Protein AF-A0A7C3ACW0-F1 (afdb_monomer_lite)

Structure (mmCIF, N/CA/C/O backbone):
data_AF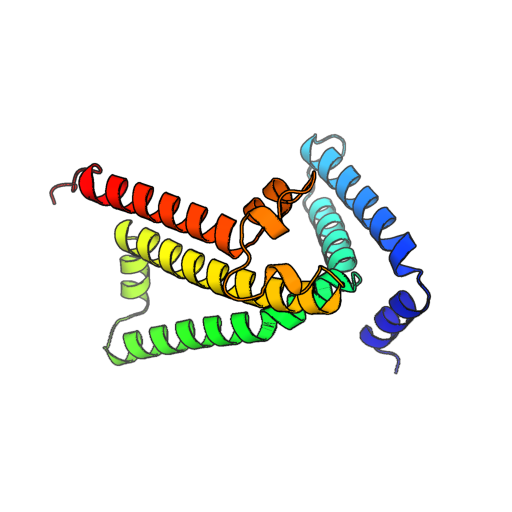-A0A7C3ACW0-F1
#
_entry.id   AF-A0A7C3ACW0-F1
#
loop_
_atom_site.group_PDB
_atom_site.id
_atom_site.type_symbol
_atom_site.label_atom_id
_atom_site.label_alt_id
_atom_site.label_comp_id
_atom_site.label_asym_id
_atom_site.label_entity_id
_atom_site.label_seq_id
_atom_site.pdbx_PDB_ins_code
_atom_site.Cartn_x
_atom_site.Cartn_y
_atom_site.Cartn_z
_atom_site.occupancy
_atom_site.B_iso_or_equiv
_atom_site.auth_seq_id
_atom_site.auth_comp_id
_atom_site.auth_asym_id
_atom_site.auth_atom_id
_atom_site.pdbx_PDB_model_num
ATOM 1 N N . MET A 1 1 ? -9.120 -11.662 -31.387 1.00 69.06 1 MET A N 1
ATOM 2 C CA . MET A 1 1 ? -9.492 -10.247 -31.165 1.00 69.06 1 MET A CA 1
ATOM 3 C C . MET A 1 1 ? -8.385 -9.638 -30.329 1.00 69.06 1 MET A C 1
ATOM 5 O O . MET A 1 1 ? -8.013 -10.276 -29.355 1.00 69.06 1 MET A O 1
ATOM 9 N N . ALA A 1 2 ? -7.812 -8.502 -30.729 1.00 72.75 2 ALA A N 1
ATOM 10 C CA . ALA A 1 2 ? -6.776 -7.852 -29.927 1.00 72.75 2 ALA A CA 1
ATOM 11 C C . ALA A 1 2 ? -7.391 -7.349 -28.614 1.00 72.75 2 ALA A C 1
ATOM 13 O O . ALA A 1 2 ? -8.439 -6.699 -28.631 1.00 72.75 2 ALA A O 1
ATOM 14 N N . THR A 1 3 ? -6.771 -7.692 -27.490 1.00 88.81 3 THR A N 1
ATOM 15 C CA . THR A 1 3 ? -7.209 -7.259 -26.162 1.00 88.81 3 THR A CA 1
ATOM 16 C C . THR A 1 3 ? -6.517 -5.957 -25.764 1.00 88.81 3 THR A C 1
ATOM 18 O O . THR A 1 3 ? 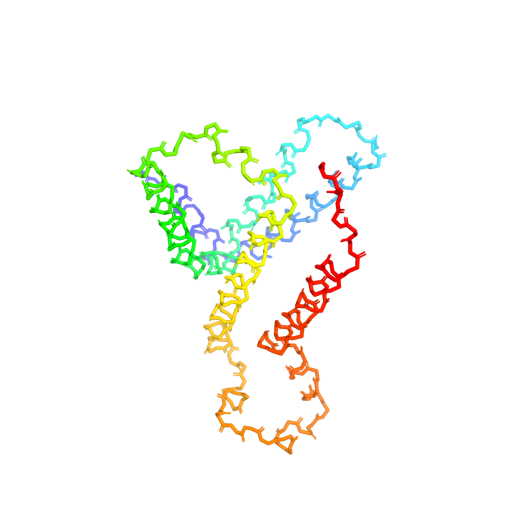-5.480 -5.582 -26.314 1.00 88.81 3 THR A O 1
ATOM 21 N N . PHE A 1 4 ? -7.062 -5.262 -24.763 1.00 73.06 4 PHE A N 1
ATOM 22 C CA . PHE A 1 4 ? -6.402 -4.091 -24.174 1.00 73.06 4 PHE A CA 1
ATOM 23 C C . PHE A 1 4 ? -4.992 -4.429 -23.657 1.00 73.06 4 PHE A C 1
ATOM 25 O O . PHE A 1 4 ? -4.077 -3.618 -23.780 1.00 73.06 4 PHE A O 1
ATOM 32 N N . ALA A 1 5 ? -4.789 -5.651 -23.154 1.00 74.94 5 ALA A N 1
ATOM 33 C CA . ALA A 1 5 ? -3.482 -6.130 -22.718 1.00 74.94 5 ALA A CA 1
ATOM 34 C C . ALA A 1 5 ? -2.475 -6.232 -23.878 1.00 74.94 5 ALA A C 1
ATOM 36 O O . ALA A 1 5 ? -1.315 -5.862 -23.698 1.00 74.94 5 ALA A O 1
ATOM 37 N N . ASP A 1 6 ? -2.917 -6.645 -25.071 1.00 82.00 6 ASP A N 1
ATOM 38 C CA . ASP A 1 6 ? -2.061 -6.725 -26.265 1.00 82.00 6 ASP A CA 1
ATOM 39 C C . ASP A 1 6 ? -1.636 -5.330 -26.745 1.00 82.00 6 ASP A C 1
ATOM 41 O O . ASP A 1 6 ? -0.479 -5.111 -27.108 1.00 82.00 6 ASP A O 1
ATOM 45 N N . ALA A 1 7 ? -2.549 -4.356 -26.681 1.00 75.81 7 ALA A N 1
ATOM 46 C CA . ALA A 1 7 ? -2.252 -2.962 -27.009 1.00 75.81 7 ALA A CA 1
ATOM 47 C C . ALA A 1 7 ? -1.250 -2.335 -26.020 1.00 75.81 7 ALA A C 1
ATOM 49 O O . ALA A 1 7 ? -0.304 -1.664 -26.435 1.00 75.81 7 ALA A O 1
ATOM 50 N N . VAL A 1 8 ? -1.407 -2.596 -24.716 1.00 71.88 8 VAL A N 1
ATOM 51 C CA . VAL A 1 8 ? -0.438 -2.166 -23.690 1.00 71.88 8 VAL A CA 1
ATOM 52 C C . VAL A 1 8 ? 0.913 -2.857 -23.896 1.00 71.88 8 VAL A C 1
ATOM 54 O O . VAL A 1 8 ? 1.954 -2.206 -23.810 1.00 71.88 8 VAL A O 1
ATOM 57 N N . GLY A 1 9 ? 0.913 -4.151 -24.230 1.00 76.94 9 GLY A N 1
ATOM 58 C CA . GLY A 1 9 ? 2.126 -4.906 -24.552 1.00 76.94 9 GLY A CA 1
ATOM 59 C C . GLY A 1 9 ? 2.901 -4.300 -25.724 1.00 76.94 9 GLY A C 1
ATOM 60 O O . GLY A 1 9 ? 4.112 -4.101 -25.623 1.00 76.94 9 GLY A O 1
ATOM 61 N N . PHE A 1 10 ? 2.202 -3.914 -26.793 1.00 79.38 10 PHE A N 1
ATOM 62 C CA . PHE A 1 10 ? 2.794 -3.225 -27.941 1.00 79.38 10 PHE A CA 1
ATOM 63 C C . PHE A 1 10 ? 3.406 -1.861 -27.571 1.00 79.38 10 PHE A C 1
ATOM 65 O O . PHE A 1 10 ? 4.514 -1.536 -28.005 1.00 79.38 10 PHE A O 1
ATOM 72 N N . LEU A 1 11 ? 2.725 -1.063 -26.743 1.00 72.31 11 LEU A N 1
ATOM 73 C CA . LEU A 1 11 ? 3.214 0.256 -26.308 1.00 72.31 11 LEU A CA 1
ATOM 74 C C . LEU A 1 11 ? 4.481 0.175 -25.447 1.00 72.31 11 LEU A C 1
ATOM 76 O O . LEU A 1 11 ? 5.354 1.040 -25.546 1.00 72.31 11 LEU A O 1
ATOM 80 N N . VAL A 1 12 ? 4.595 -0.870 -24.626 1.00 70.25 12 VAL A N 1
ATOM 81 C CA . VAL A 1 12 ? 5.799 -1.127 -23.827 1.00 70.25 12 VAL A CA 1
ATOM 82 C C . VAL A 1 12 ? 6.937 -1.638 -24.717 1.00 70.25 12 VAL A C 1
ATOM 84 O O . VAL A 1 12 ? 8.056 -1.141 -24.617 1.00 70.25 12 VAL A O 1
ATOM 87 N N . ALA A 1 13 ? 6.660 -2.568 -25.637 1.00 77.00 13 ALA A N 1
ATOM 88 C CA . ALA A 1 13 ? 7.671 -3.131 -26.539 1.00 77.00 13 ALA A CA 1
ATOM 89 C C . ALA A 1 13 ? 8.254 -2.100 -27.525 1.00 77.00 13 ALA A C 1
ATOM 91 O O . ALA A 1 13 ? 9.431 -2.162 -27.872 1.00 77.00 13 ALA A O 1
ATOM 92 N N . SER A 1 14 ? 7.444 -1.132 -27.958 1.00 80.69 14 SER A N 1
ATOM 93 C CA . SER A 1 14 ? 7.842 -0.086 -28.912 1.00 80.69 14 SER A CA 1
ATOM 94 C C . SER A 1 14 ? 8.612 1.084 -28.287 1.00 80.69 14 SER A C 1
ATOM 96 O O . SER A 1 14 ? 8.959 2.023 -29.001 1.00 80.69 14 SER A O 1
ATOM 98 N N . LYS A 1 15 ? 8.859 1.068 -26.966 1.00 77.50 15 LYS A N 1
ATOM 99 C CA . LYS A 1 15 ? 9.412 2.190 -26.177 1.00 77.50 15 LYS A CA 1
ATOM 100 C C . LYS A 1 15 ? 8.616 3.497 -26.243 1.00 77.50 15 LYS A C 1
ATOM 102 O O . LYS A 1 15 ? 8.998 4.476 -25.607 1.00 77.50 15 LYS A O 1
ATOM 107 N N . LEU A 1 16 ? 7.468 3.522 -26.924 1.00 76.00 16 LEU A N 1
ATOM 108 C CA . LEU A 1 16 ? 6.565 4.673 -26.923 1.00 76.00 16 LEU A CA 1
ATOM 109 C C . LEU A 1 16 ? 6.127 5.019 -25.496 1.00 76.00 16 LEU A C 1
ATOM 111 O O . LEU A 1 16 ? 6.000 6.196 -25.173 1.00 76.00 16 LEU A O 1
ATOM 115 N N . ALA A 1 17 ? 5.966 4.021 -24.622 1.00 70.50 17 ALA A N 1
ATOM 116 C CA . ALA A 1 17 ? 5.683 4.238 -23.206 1.00 70.50 17 ALA A CA 1
ATOM 117 C C . ALA A 1 17 ? 6.665 5.224 -22.535 1.00 70.50 17 ALA A C 1
ATOM 119 O O . ALA A 1 17 ? 6.224 6.097 -21.795 1.00 70.50 17 ALA A O 1
ATOM 120 N N . GLU A 1 18 ? 7.966 5.161 -22.840 1.00 76.50 18 GLU A N 1
ATOM 121 C CA . GLU A 1 18 ? 8.982 6.056 -22.254 1.00 76.50 18 GLU A CA 1
ATOM 122 C C . GLU A 1 18 ? 8.780 7.528 -22.665 1.00 76.50 18 GLU A C 1
ATOM 124 O O . GLU A 1 18 ? 9.144 8.434 -21.920 1.00 76.50 18 GLU A O 1
ATOM 129 N N . ILE A 1 19 ? 8.146 7.774 -23.818 1.00 79.50 19 ILE A N 1
ATOM 130 C CA . ILE A 1 19 ? 7.848 9.114 -24.348 1.00 79.50 19 ILE A CA 1
ATOM 131 C C . ILE A 1 19 ? 6.468 9.598 -23.878 1.00 79.50 19 ILE A C 1
ATOM 133 O O . ILE A 1 19 ? 6.305 10.749 -23.470 1.00 79.50 19 ILE A O 1
ATOM 137 N N . PHE A 1 20 ? 5.460 8.724 -23.909 1.00 79.12 20 PHE A N 1
ATOM 138 C CA . PHE A 1 20 ? 4.084 9.080 -23.562 1.00 79.12 20 PHE A CA 1
ATOM 139 C C . PHE A 1 20 ? 3.863 9.219 -22.051 1.00 79.12 20 PHE A C 1
ATOM 141 O O . PHE A 1 20 ? 3.085 10.079 -21.645 1.00 79.12 20 PHE A O 1
ATOM 148 N N . ILE A 1 21 ? 4.552 8.439 -21.208 1.00 76.88 21 ILE A N 1
ATOM 149 C CA . ILE A 1 21 ? 4.432 8.538 -19.742 1.00 76.88 21 ILE A CA 1
ATOM 150 C C . ILE A 1 21 ? 4.745 9.955 -19.222 1.00 76.88 21 ILE A C 1
ATOM 152 O O . ILE A 1 21 ? 3.882 10.522 -18.546 1.00 76.88 21 ILE A O 1
ATOM 156 N N . PRO A 1 22 ? 5.910 10.574 -19.513 1.00 78.31 22 PRO A N 1
ATOM 157 C CA . PRO A 1 22 ? 6.198 11.923 -19.029 1.00 78.31 22 PRO A CA 1
ATOM 158 C C . PRO A 1 22 ? 5.239 12.962 -19.619 1.00 78.31 22 PRO A C 1
ATOM 160 O O . PRO A 1 22 ? 4.838 13.876 -18.906 1.00 78.31 22 PRO A O 1
ATOM 163 N N . PHE A 1 23 ? 4.802 12.802 -20.872 1.00 83.44 23 PHE A N 1
ATOM 164 C CA . PHE A 1 23 ? 3.802 13.686 -21.477 1.00 83.44 23 PHE A CA 1
ATOM 165 C C . PHE A 1 23 ? 2.457 13.636 -20.734 1.00 83.44 23 PHE A C 1
ATOM 167 O O . PHE A 1 23 ? 1.916 14.680 -20.368 1.00 83.44 23 PHE A O 1
ATOM 174 N N . ILE A 1 24 ? 1.946 12.433 -20.451 1.00 82.56 24 ILE A N 1
ATOM 175 C CA . ILE A 1 24 ? 0.695 12.225 -19.706 1.00 82.56 24 ILE A CA 1
ATOM 176 C C . ILE A 1 24 ? 0.823 12.753 -18.271 1.00 82.56 24 ILE A C 1
ATOM 178 O O . ILE A 1 24 ? -0.108 13.380 -17.769 1.00 82.56 24 ILE A O 1
ATOM 182 N N . LEU A 1 25 ? 1.972 12.555 -17.618 1.00 80.50 25 LEU A N 1
ATOM 183 C CA . LEU A 1 25 ? 2.221 13.070 -16.268 1.00 80.50 25 LEU A CA 1
ATOM 184 C C . LEU A 1 25 ? 2.301 14.596 -16.226 1.00 80.50 25 LEU A C 1
ATOM 186 O O . LEU A 1 25 ? 1.720 15.201 -15.329 1.00 80.50 25 LEU A O 1
ATOM 190 N N . ILE A 1 26 ? 2.975 15.228 -17.189 1.00 80.56 26 ILE A N 1
ATOM 191 C CA . ILE A 1 26 ? 3.025 16.692 -17.294 1.00 80.56 26 ILE A CA 1
ATOM 192 C C . ILE A 1 26 ? 1.622 17.240 -17.564 1.00 80.56 26 ILE A C 1
ATOM 194 O O . ILE A 1 26 ? 1.205 18.188 -16.902 1.00 80.56 26 ILE A O 1
ATOM 198 N N . PHE A 1 27 ? 0.865 16.621 -18.475 1.00 85.06 27 PHE A N 1
ATOM 199 C CA . PHE A 1 27 ? -0.530 16.976 -18.732 1.00 85.06 27 PHE A CA 1
ATOM 200 C C . PHE A 1 27 ? -1.376 16.887 -17.454 1.00 85.06 27 PHE A C 1
ATOM 202 O O . PHE A 1 27 ? -2.013 17.868 -17.069 1.00 85.06 27 PHE A O 1
ATOM 209 N N . ALA A 1 28 ? -1.331 15.749 -16.754 1.00 83.75 28 ALA A N 1
ATOM 210 C CA . ALA A 1 28 ? -2.073 15.541 -15.515 1.00 83.75 28 ALA A CA 1
ATOM 211 C C . ALA A 1 28 ? -1.671 16.551 -14.431 1.00 83.75 28 ALA A C 1
ATOM 213 O O . ALA A 1 28 ? -2.539 17.111 -13.766 1.00 83.75 28 ALA A O 1
ATOM 214 N N . LEU A 1 29 ? -0.373 16.833 -14.285 1.00 81.44 29 LEU A N 1
ATOM 215 C CA . LEU A 1 29 ? 0.148 17.789 -13.310 1.00 81.44 29 LEU A CA 1
ATOM 216 C C . LEU A 1 29 ? -0.326 19.216 -13.606 1.00 81.44 29 LEU A C 1
ATOM 218 O O . LEU A 1 29 ? -0.815 19.898 -12.707 1.00 81.44 29 LEU A O 1
ATOM 222 N N . VAL A 1 30 ? -0.209 19.668 -14.856 1.00 82.12 30 VAL A N 1
ATOM 223 C CA . VAL A 1 30 ? -0.632 21.015 -15.265 1.00 82.12 30 VAL A CA 1
ATOM 224 C C . VAL A 1 30 ? -2.133 21.189 -15.048 1.00 82.12 30 VAL A C 1
ATOM 226 O O . VAL A 1 30 ? -2.544 22.169 -14.427 1.00 82.12 30 VAL A O 1
ATOM 229 N N . TYR A 1 31 ? -2.953 20.228 -15.480 1.00 80.19 31 TYR A N 1
ATOM 230 C CA . TYR A 1 31 ? -4.404 20.299 -15.290 1.00 80.19 31 TYR A CA 1
ATOM 231 C C . TYR A 1 31 ? -4.807 20.211 -13.817 1.00 80.19 31 TYR A C 1
ATOM 233 O O . TYR A 1 31 ? -5.652 20.991 -13.381 1.00 80.19 31 TYR A O 1
ATOM 241 N N . ALA A 1 32 ? -4.154 19.360 -13.020 1.00 79.69 32 ALA A N 1
ATOM 242 C CA . ALA A 1 32 ? -4.378 19.303 -11.576 1.00 79.69 32 ALA A CA 1
ATOM 243 C C . ALA A 1 32 ? -4.055 20.643 -10.890 1.00 79.69 32 ALA A C 1
ATOM 245 O O . ALA A 1 32 ? -4.811 21.105 -10.032 1.00 79.69 32 ALA A O 1
ATOM 246 N N . ILE A 1 33 ? -2.956 21.302 -11.281 1.00 81.25 33 ILE A N 1
ATOM 247 C CA . ILE A 1 33 ? -2.582 22.622 -10.754 1.00 81.25 33 ILE A CA 1
ATOM 248 C C . ILE A 1 33 ? -3.622 23.667 -11.155 1.00 81.25 33 ILE A C 1
ATOM 250 O O . ILE A 1 33 ? -4.107 24.394 -10.291 1.00 81.25 33 ILE A O 1
ATOM 254 N N . LEU A 1 34 ? -3.996 23.727 -12.433 1.00 81.94 34 LEU A N 1
ATOM 255 C CA . LEU A 1 34 ? -4.983 24.682 -12.940 1.00 81.94 34 LEU A CA 1
ATOM 256 C C . LEU A 1 34 ? -6.378 24.489 -12.317 1.00 81.94 34 LEU A C 1
ATOM 258 O O . LEU A 1 34 ? -7.114 25.457 -12.108 1.00 81.94 34 LEU A O 1
ATOM 262 N N . GLN A 1 35 ? -6.736 23.251 -11.979 1.00 77.88 35 GLN A N 1
ATOM 263 C CA . GLN A 1 35 ? -7.963 22.922 -11.262 1.00 77.88 35 GLN A CA 1
ATOM 264 C C . GLN A 1 35 ? -7.901 23.372 -9.801 1.00 77.88 35 GLN A C 1
ATOM 266 O O . GLN A 1 35 ? -8.836 24.004 -9.303 1.00 77.88 35 GLN A O 1
ATOM 271 N N . LYS A 1 36 ? -6.764 23.149 -9.132 1.00 79.19 36 LYS A N 1
ATOM 272 C CA . LYS A 1 36 ? -6.536 23.602 -7.755 1.00 79.19 36 LYS A CA 1
ATOM 273 C C . LYS A 1 36 ? -6.508 25.129 -7.636 1.00 79.19 36 LYS A C 1
ATOM 275 O O . LYS A 1 36 ? -7.014 25.672 -6.656 1.00 79.19 36 LYS A O 1
ATOM 280 N N . THR A 1 37 ? -5.964 25.828 -8.633 1.00 85.62 37 THR A N 1
ATOM 281 C CA . THR A 1 37 ? -5.968 27.301 -8.700 1.00 85.62 37 THR A CA 1
ATOM 282 C C . THR A 1 37 ? -7.288 27.874 -9.221 1.00 85.62 37 THR A C 1
ATOM 284 O O . THR A 1 37 ? -7.441 29.092 -9.276 1.00 85.62 37 THR A O 1
ATOM 287 N N . LYS A 1 38 ? -8.260 27.015 -9.569 1.00 78.25 38 LYS A N 1
ATOM 288 C CA . LYS A 1 38 ? -9.573 27.363 -10.138 1.00 78.25 38 LYS A CA 1
ATOM 289 C C . LYS A 1 38 ? -9.506 28.179 -11.436 1.00 78.25 38 LYS A C 1
ATOM 291 O O . LYS A 1 38 ? -10.518 28.752 -11.832 1.00 78.25 38 LYS A O 1
ATOM 296 N N . ALA A 1 39 ? -8.369 28.185 -12.133 1.00 78.62 39 ALA A N 1
ATOM 297 C CA . ALA A 1 39 ? -8.171 28.949 -13.365 1.00 78.62 39 ALA A CA 1
ATOM 298 C C . ALA A 1 39 ? -9.117 28.513 -14.501 1.00 78.62 39 ALA A C 1
ATOM 300 O O . ALA A 1 39 ? -9.497 29.331 -15.332 1.00 78.62 39 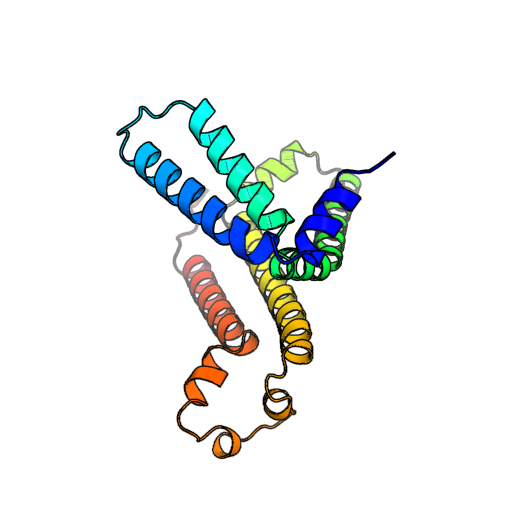ALA A O 1
ATOM 301 N N . ILE A 1 40 ? -9.532 27.242 -14.512 1.00 71.12 40 ILE A N 1
ATOM 302 C CA . ILE A 1 40 ? -10.437 26.656 -15.522 1.00 71.12 40 ILE A CA 1
ATOM 303 C C . ILE A 1 40 ? -11.816 26.265 -14.960 1.00 71.12 40 ILE A C 1
ATOM 305 O O . ILE A 1 40 ? -12.637 25.675 -15.661 1.00 71.12 40 ILE A O 1
ATOM 309 N N . GLY A 1 41 ? -12.097 26.631 -13.703 1.00 65.44 41 GLY A N 1
ATOM 310 C CA . GLY A 1 41 ? -13.296 26.215 -12.973 1.00 65.44 41 GLY A CA 1
ATOM 311 C C . GLY A 1 41 ? -13.193 24.771 -12.463 1.00 65.44 41 GLY A C 1
ATOM 312 O O . GLY A 1 41 ? -12.898 23.848 -13.215 1.00 65.44 41 GLY A O 1
ATOM 313 N N . GLY A 1 42 ? -13.428 24.567 -11.164 1.00 68.81 42 GLY A N 1
ATOM 314 C CA . GLY A 1 42 ? -13.341 23.255 -10.505 1.00 68.81 42 GLY A CA 1
ATOM 315 C C . GLY A 1 42 ? -14.531 22.353 -10.826 1.00 68.81 42 GLY A C 1
ATOM 316 O O . GLY A 1 42 ? -15.343 22.075 -9.947 1.00 68.81 42 GLY A O 1
ATOM 317 N N . LYS A 1 43 ? -14.678 21.961 -12.095 1.00 76.25 43 LYS A N 1
ATOM 318 C CA . LYS A 1 43 ? -15.716 21.024 -12.532 1.00 76.25 43 LYS A CA 1
ATOM 319 C C . LYS A 1 43 ? -15.256 19.579 -12.283 1.00 76.25 43 LYS A C 1
ATOM 321 O O . LYS A 1 43 ? -14.142 19.240 -12.684 1.00 76.25 43 LYS A O 1
ATOM 326 N N . PRO A 1 44 ? -16.115 18.716 -11.711 1.00 74.88 44 PRO A N 1
ATOM 327 C CA . PRO A 1 44 ? -15.764 17.324 -11.398 1.00 74.88 44 PRO A CA 1
ATOM 328 C C . PRO A 1 44 ? -15.384 16.494 -12.639 1.00 74.88 44 PRO A C 1
ATOM 330 O O . PRO A 1 44 ? -14.625 15.528 -12.544 1.00 74.88 44 PRO A O 1
ATOM 333 N N . ASP A 1 45 ? -15.842 16.901 -13.825 1.00 78.81 45 ASP A N 1
ATOM 334 C CA . ASP A 1 45 ? -15.489 16.261 -15.098 1.00 78.81 45 ASP A CA 1
ATOM 335 C C . ASP A 1 45 ? -13.978 16.331 -15.377 1.00 78.81 45 ASP A C 1
ATOM 337 O O . ASP A 1 45 ? -13.381 15.380 -15.880 1.00 78.81 45 ASP A O 1
ATOM 341 N N . MET A 1 46 ? -13.335 17.442 -15.003 1.00 74.94 46 MET A N 1
ATOM 342 C CA . MET A 1 46 ? -11.903 17.650 -15.224 1.00 74.94 46 MET A CA 1
ATOM 343 C C . MET A 1 46 ? -11.061 16.788 -14.273 1.00 74.94 46 MET A C 1
ATOM 345 O O . MET A 1 46 ? -10.066 16.204 -14.702 1.00 74.94 46 MET A O 1
ATOM 349 N N . ASP A 1 47 ? -11.517 16.616 -13.022 1.00 77.81 47 ASP A N 1
ATOM 350 C CA . ASP A 1 47 ? -10.868 15.717 -12.052 1.00 77.81 47 ASP A CA 1
ATOM 351 C C . ASP A 1 47 ? -10.891 14.270 -12.566 1.00 77.81 47 ASP A C 1
ATOM 353 O O . ASP A 1 47 ? -9.918 13.526 -12.429 1.00 77.81 47 ASP A O 1
ATOM 357 N N . SER A 1 48 ? -11.984 13.884 -13.232 1.00 79.88 48 SER A N 1
ATOM 358 C CA . SER A 1 48 ? -12.146 12.549 -13.813 1.00 79.88 48 SER A CA 1
ATOM 359 C C . SER A 1 48 ? -11.137 12.295 -14.938 1.00 79.88 48 SER A C 1
ATOM 361 O O . SER A 1 48 ? -10.479 11.254 -14.946 1.00 79.88 48 SER A O 1
ATOM 363 N N . ILE A 1 49 ? -10.937 13.262 -15.842 1.00 81.12 49 ILE A N 1
ATOM 364 C CA . ILE A 1 49 ? -9.956 13.157 -16.938 1.00 81.12 49 ILE A CA 1
ATOM 365 C C . ILE A 1 49 ? -8.524 13.079 -16.393 1.00 81.12 49 ILE A C 1
ATOM 367 O O . ILE A 1 49 ? -7.736 12.247 -16.846 1.00 81.12 49 ILE A O 1
ATOM 371 N N . VAL A 1 50 ? -8.190 13.904 -15.397 1.00 80.69 50 VAL A N 1
ATOM 372 C CA . VAL A 1 50 ? -6.871 13.879 -14.748 1.00 80.69 50 VAL A CA 1
ATOM 373 C C . VAL A 1 50 ? -6.643 12.543 -14.036 1.00 80.69 50 VAL A C 1
ATOM 375 O O . VAL A 1 50 ? -5.580 11.943 -14.188 1.00 80.69 50 VAL A O 1
ATOM 378 N N . SER A 1 51 ? -7.645 12.025 -13.319 1.00 77.50 51 SER A N 1
ATOM 379 C CA . SER A 1 51 ? -7.545 10.728 -12.635 1.00 77.50 51 SER A CA 1
ATOM 380 C C . SER A 1 51 ? -7.351 9.562 -13.612 1.00 77.50 51 SER A C 1
ATOM 382 O O . SER A 1 51 ? -6.523 8.685 -13.363 1.00 77.50 51 SER A O 1
ATOM 384 N N . LEU A 1 52 ? -8.031 9.593 -14.766 1.00 80.19 52 LEU A N 1
ATOM 385 C CA . LEU A 1 52 ? -7.871 8.606 -15.833 1.00 80.19 52 LEU A CA 1
ATOM 386 C C . LEU A 1 52 ? -6.470 8.670 -16.453 1.00 80.19 52 LEU A C 1
ATOM 388 O O . LEU A 1 52 ? -5.846 7.632 -16.665 1.00 80.19 52 LEU A O 1
ATOM 392 N N . ALA A 1 53 ? -5.959 9.876 -16.713 1.00 76.88 53 ALA A N 1
ATOM 393 C CA . ALA A 1 53 ? -4.611 10.080 -17.236 1.00 76.88 53 ALA A CA 1
ATOM 394 C C . ALA A 1 53 ? -3.544 9.520 -16.279 1.00 76.88 53 ALA A C 1
ATOM 396 O O . ALA A 1 53 ? -2.644 8.795 -16.706 1.00 76.88 53 ALA A O 1
ATOM 397 N N . VAL A 1 54 ? -3.680 9.783 -14.974 1.00 77.94 54 VAL A N 1
ATOM 398 C CA . VAL A 1 54 ? -2.779 9.235 -13.948 1.00 77.94 54 VAL A CA 1
ATOM 399 C C . VAL A 1 54 ? -2.892 7.713 -13.880 1.00 77.94 54 VAL A C 1
ATOM 401 O O . VAL A 1 54 ? -1.869 7.033 -13.899 1.00 77.94 54 VAL A O 1
ATOM 404 N N . ALA A 1 55 ? -4.108 7.161 -13.863 1.00 76.31 55 ALA A N 1
ATOM 405 C CA . ALA A 1 55 ? -4.316 5.716 -13.842 1.00 76.31 55 ALA A CA 1
ATOM 406 C C . ALA A 1 55 ? -3.671 5.025 -15.056 1.00 76.31 55 ALA A C 1
ATOM 408 O O . ALA A 1 55 ? -2.992 4.012 -14.899 1.00 76.31 55 ALA A O 1
ATOM 409 N N . LEU A 1 56 ? -3.807 5.597 -16.257 1.00 76.56 56 LEU A N 1
ATOM 410 C CA . LEU A 1 56 ? -3.158 5.082 -17.465 1.00 76.56 56 LEU A CA 1
ATOM 411 C C . LEU A 1 56 ? -1.630 5.161 -17.382 1.00 76.56 56 LEU A C 1
ATOM 413 O O . LEU A 1 56 ? -0.960 4.181 -17.704 1.00 76.56 56 LEU A O 1
ATOM 417 N N . ALA A 1 57 ? -1.069 6.278 -16.911 1.00 76.38 57 ALA A N 1
ATOM 418 C CA . ALA A 1 57 ? 0.379 6.413 -16.731 1.00 76.38 57 ALA A CA 1
ATOM 419 C C . ALA A 1 57 ? 0.933 5.347 -15.769 1.00 76.38 57 ALA A C 1
ATOM 421 O O . ALA A 1 57 ? 1.969 4.731 -16.029 1.00 76.38 57 ALA A O 1
ATOM 422 N N . VAL A 1 58 ? 0.202 5.091 -14.686 1.00 75.31 58 VAL A N 1
ATOM 423 C CA . VAL A 1 58 ? 0.525 4.082 -13.676 1.00 75.31 58 VAL A CA 1
ATOM 424 C C . VAL A 1 58 ? 0.449 2.664 -14.256 1.00 75.31 58 VAL A C 1
ATOM 426 O O . VAL A 1 58 ? 1.371 1.875 -14.061 1.00 75.31 58 VAL A O 1
ATOM 429 N N . VAL A 1 59 ? -0.604 2.348 -15.017 1.00 79.31 59 VAL A N 1
ATOM 430 C CA . VAL A 1 59 ? -0.796 1.026 -15.639 1.00 79.31 59 VAL A CA 1
ATOM 431 C C . VAL A 1 59 ? 0.230 0.747 -16.733 1.00 79.31 59 VAL A C 1
ATOM 433 O O . VAL A 1 59 ? 0.626 -0.400 -16.895 1.00 79.31 59 VAL A O 1
ATOM 436 N N . ILE A 1 60 ? 0.673 1.752 -17.489 1.00 75.62 60 ILE A N 1
ATOM 437 C CA . ILE A 1 60 ? 1.643 1.561 -18.581 1.00 75.62 60 ILE A CA 1
ATOM 438 C C . ILE A 1 60 ? 3.078 1.444 -18.040 1.00 75.62 60 ILE A C 1
ATOM 440 O O . ILE A 1 60 ? 3.906 0.773 -18.656 1.00 75.62 60 ILE A O 1
ATOM 444 N N . SER A 1 61 ? 3.374 2.043 -16.880 1.00 75.75 61 SER A N 1
ATOM 445 C CA . SER A 1 61 ? 4.708 2.038 -16.270 1.00 75.75 61 SER A CA 1
ATOM 446 C C . SER A 1 61 ? 5.184 0.619 -15.917 1.00 75.75 61 SER A C 1
ATOM 448 O O . SER A 1 61 ? 4.627 -0.008 -15.009 1.00 75.75 61 SER A O 1
ATOM 450 N N . PRO A 1 62 ? 6.249 0.101 -16.561 1.00 71.44 62 PRO A N 1
ATOM 451 C CA . PRO A 1 62 ? 6.767 -1.234 -16.263 1.00 71.44 62 PRO A CA 1
ATOM 452 C C . PRO A 1 62 ? 7.230 -1.374 -14.810 1.00 71.44 62 PRO A C 1
ATOM 454 O O . PRO A 1 62 ? 6.933 -2.378 -14.166 1.00 71.44 62 PRO A O 1
ATOM 457 N N . GLY A 1 63 ? 7.893 -0.344 -14.272 1.00 69.44 63 GLY A N 1
ATOM 458 C CA . GLY A 1 63 ? 8.367 -0.335 -12.887 1.00 69.44 63 GLY A CA 1
ATOM 459 C C . GLY A 1 63 ? 7.221 -0.369 -11.878 1.00 69.44 63 GLY A C 1
ATOM 460 O O . GLY A 1 63 ? 7.270 -1.128 -10.914 1.00 69.44 63 GLY A O 1
ATOM 461 N N . PHE A 1 64 ? 6.146 0.387 -12.128 1.00 67.94 64 PHE A N 1
ATOM 462 C CA . PHE A 1 64 ? 4.989 0.376 -11.234 1.00 67.94 64 PHE A CA 1
ATOM 463 C C . PHE A 1 64 ? 4.211 -0.941 -11.315 1.00 67.94 64 PHE A C 1
ATOM 465 O O . PHE A 1 64 ? 3.801 -1.477 -10.290 1.00 67.94 64 PHE A O 1
ATOM 472 N N . ARG A 1 65 ? 4.046 -1.511 -12.514 1.00 72.81 65 ARG A N 1
ATOM 473 C CA . ARG A 1 65 ? 3.428 -2.836 -12.675 1.00 72.81 65 ARG A CA 1
ATOM 474 C C . ARG A 1 65 ? 4.203 -3.917 -11.929 1.00 72.81 65 ARG A C 1
ATOM 476 O O . ARG A 1 65 ? 3.583 -4.711 -11.232 1.00 72.81 65 ARG A O 1
ATOM 483 N N . ALA A 1 66 ? 5.531 -3.940 -12.063 1.00 72.88 66 ALA A N 1
ATOM 484 C CA . ALA A 1 66 ? 6.382 -4.888 -11.346 1.00 72.88 66 ALA A CA 1
ATOM 485 C C . ALA A 1 66 ? 6.217 -4.737 -9.827 1.00 72.88 66 ALA A C 1
ATOM 487 O O . ALA A 1 66 ? 5.999 -5.724 -9.133 1.00 72.88 66 ALA A O 1
ATOM 488 N N . TYR A 1 67 ? 6.199 -3.497 -9.333 1.00 69.81 67 TYR A N 1
ATOM 489 C CA . TYR A 1 67 ? 5.941 -3.203 -7.925 1.00 69.81 67 TYR A CA 1
ATOM 490 C C . TYR A 1 67 ? 4.567 -3.705 -7.446 1.00 69.81 67 TYR A C 1
ATOM 492 O O . TYR A 1 67 ? 4.468 -4.332 -6.396 1.00 69.81 67 TYR A O 1
ATOM 500 N N . VAL A 1 68 ? 3.497 -3.488 -8.220 1.00 78.12 68 VAL A N 1
ATOM 501 C CA . VAL A 1 68 ? 2.147 -3.979 -7.876 1.00 78.12 68 VAL A CA 1
ATOM 502 C C . VAL A 1 68 ? 2.074 -5.506 -7.888 1.00 78.12 68 VAL A C 1
ATOM 504 O O . VAL A 1 68 ? 1.422 -6.093 -7.025 1.00 78.12 68 VAL A O 1
ATOM 507 N N . LEU A 1 69 ? 2.734 -6.162 -8.844 1.00 80.50 69 LEU A N 1
ATOM 508 C CA . LEU A 1 69 ? 2.795 -7.625 -8.902 1.00 80.50 69 LEU A CA 1
ATOM 509 C C . LEU A 1 69 ? 3.529 -8.200 -7.686 1.00 80.50 69 LEU A C 1
ATOM 511 O O . LEU A 1 69 ? 3.047 -9.171 -7.109 1.00 80.50 69 LEU A O 1
ATOM 515 N N . GLU A 1 70 ? 4.600 -7.546 -7.236 1.00 78.62 70 GLU A N 1
ATOM 516 C CA . GLU A 1 70 ? 5.310 -7.912 -6.006 1.00 78.62 70 GLU A CA 1
ATOM 517 C C . GLU A 1 70 ? 4.451 -7.672 -4.751 1.00 78.62 70 GLU A C 1
ATOM 519 O O . GLU A 1 70 ? 4.472 -8.464 -3.814 1.00 78.62 70 GLU A O 1
ATOM 524 N N . LEU A 1 71 ? 3.622 -6.618 -4.739 1.00 77.44 71 LEU A N 1
ATOM 525 C CA . LEU A 1 71 ? 2.681 -6.344 -3.644 1.00 77.44 71 LEU A CA 1
ATOM 526 C C . LEU A 1 71 ? 1.469 -7.283 -3.607 1.00 77.44 71 LEU A C 1
ATOM 528 O O . LEU A 1 71 ? 0.859 -7.460 -2.551 1.00 77.44 71 LEU A O 1
ATOM 532 N N . THR A 1 72 ? 1.094 -7.868 -4.745 1.00 85.12 72 THR A N 1
ATOM 533 C CA . THR A 1 72 ? -0.107 -8.704 -4.896 1.00 85.12 72 THR A CA 1
ATOM 534 C C . THR A 1 72 ? -0.207 -9.833 -3.860 1.00 85.12 72 THR A C 1
ATOM 536 O O . THR A 1 72 ? -1.257 -9.918 -3.213 1.00 85.12 72 THR A O 1
ATOM 539 N N . PRO A 1 73 ? 0.824 -10.675 -3.628 1.00 84.81 73 PRO A N 1
ATOM 540 C CA . PRO A 1 73 ? 0.748 -11.723 -2.608 1.00 84.81 73 PRO A CA 1
ATOM 541 C C . PRO A 1 73 ? 0.491 -11.162 -1.204 1.00 84.81 73 PRO A C 1
ATOM 543 O O . PRO A 1 73 ? -0.319 -11.714 -0.461 1.00 84.81 73 PRO A O 1
ATOM 546 N N . PHE A 1 74 ? 1.095 -10.027 -0.849 1.00 82.50 74 PHE A N 1
ATOM 547 C CA . PHE A 1 74 ? 0.894 -9.406 0.461 1.00 82.50 74 PHE A CA 1
ATOM 548 C C . PHE A 1 74 ? -0.511 -8.830 0.621 1.00 82.50 74 PHE A C 1
ATOM 550 O O . PHE A 1 74 ? -1.141 -9.033 1.657 1.00 82.50 74 PHE A O 1
ATOM 557 N N . ILE A 1 75 ? -1.039 -8.162 -0.409 1.00 81.19 75 ILE A N 1
ATOM 558 C CA . ILE A 1 75 ? -2.420 -7.658 -0.407 1.00 81.19 75 ILE A CA 1
ATOM 559 C C . ILE A 1 75 ? -3.406 -8.823 -0.253 1.00 81.19 75 ILE A C 1
ATOM 561 O O . ILE A 1 75 ? -4.350 -8.724 0.532 1.00 81.19 75 ILE A O 1
ATOM 565 N N . ALA A 1 76 ? -3.169 -9.937 -0.952 1.00 85.88 76 ALA A N 1
ATOM 566 C CA . ALA A 1 76 ? -3.997 -11.133 -0.848 1.00 85.88 76 ALA A CA 1
ATOM 567 C C . ALA A 1 76 ? -3.978 -11.728 0.570 1.00 85.88 76 ALA A C 1
ATOM 569 O O . ALA A 1 76 ? -5.039 -12.001 1.132 1.00 85.88 76 ALA A O 1
ATOM 570 N N . VAL A 1 77 ? -2.795 -11.872 1.180 1.00 86.25 77 VAL A N 1
ATOM 571 C CA . VAL A 1 77 ? -2.655 -12.354 2.566 1.00 86.25 77 VAL A CA 1
ATOM 572 C C . VAL A 1 77 ? -3.329 -11.401 3.551 1.00 86.25 77 VAL A C 1
ATOM 574 O O . VAL A 1 77 ? -4.067 -11.848 4.425 1.00 86.25 77 VAL A O 1
ATOM 577 N N . PHE A 1 78 ? -3.138 -10.090 3.400 1.00 80.75 78 PHE A N 1
ATOM 578 C CA . PHE A 1 78 ? -3.746 -9.089 4.276 1.00 80.75 78 PHE A CA 1
ATOM 579 C C . PHE A 1 78 ? -5.277 -9.130 4.226 1.00 80.75 78 PHE A C 1
ATOM 581 O O . PHE A 1 78 ? -5.936 -9.169 5.267 1.00 80.75 78 PHE A O 1
ATOM 588 N N . LEU A 1 79 ? -5.848 -9.191 3.019 1.00 85.31 79 LEU A N 1
ATOM 589 C CA . LEU A 1 79 ? -7.288 -9.357 2.819 1.00 85.31 79 LEU A CA 1
ATOM 590 C C . LEU A 1 79 ? -7.794 -10.670 3.417 1.00 85.31 79 LEU A C 1
ATOM 592 O O . LEU A 1 79 ? -8.833 -10.666 4.074 1.00 85.31 79 LEU A O 1
ATOM 596 N N . ALA A 1 80 ? -7.058 -11.770 3.242 1.00 89.88 80 ALA A N 1
ATOM 597 C CA . ALA A 1 80 ? -7.411 -13.055 3.835 1.00 89.88 80 ALA A CA 1
ATOM 598 C C . ALA A 1 80 ? -7.429 -12.981 5.370 1.00 89.88 80 ALA A C 1
ATOM 600 O O . ALA A 1 80 ? -8.393 -13.427 5.987 1.00 89.88 80 ALA A O 1
ATOM 601 N N . VAL A 1 81 ? -6.420 -12.366 5.995 1.00 86.25 81 VAL A N 1
ATOM 602 C CA . VAL 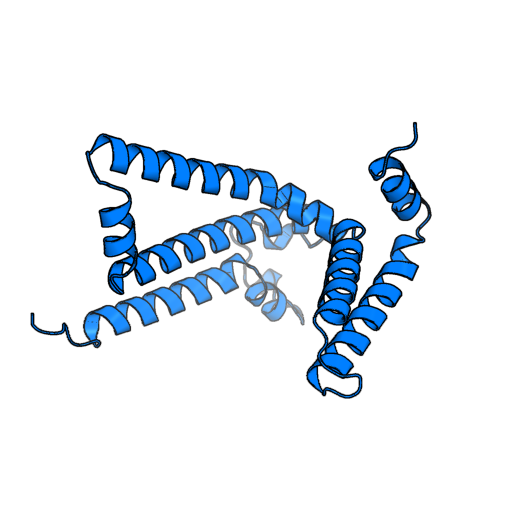A 1 81 ? -6.362 -12.192 7.457 1.00 86.25 81 VAL A CA 1
ATOM 603 C C . VAL A 1 81 ? -7.537 -11.358 7.962 1.00 86.25 81 VAL A C 1
ATOM 605 O O . VAL A 1 81 ? -8.185 -11.761 8.925 1.00 86.25 81 VAL A O 1
ATOM 608 N N . ILE A 1 82 ? -7.857 -10.234 7.308 1.00 85.88 82 ILE A N 1
ATOM 609 C CA . ILE A 1 82 ? -9.029 -9.421 7.674 1.00 85.88 82 ILE A CA 1
ATOM 610 C C . ILE A 1 82 ? -10.309 -10.243 7.535 1.00 85.88 82 ILE A C 1
ATOM 612 O O . ILE A 1 82 ? -11.140 -10.241 8.441 1.00 85.88 82 ILE A O 1
ATOM 616 N N . PHE A 1 83 ? -10.460 -10.971 6.430 1.00 87.19 83 PHE A N 1
ATOM 617 C CA . PHE A 1 83 ? -11.633 -11.796 6.172 1.00 87.19 83 PHE A CA 1
ATOM 618 C C . PHE A 1 83 ? -11.814 -12.887 7.238 1.00 87.19 83 PHE A C 1
ATOM 620 O O . PHE A 1 83 ? -12.899 -13.019 7.805 1.00 87.19 83 PHE A O 1
ATOM 627 N N . PHE A 1 84 ? -10.750 -13.615 7.588 1.00 88.06 84 PHE A N 1
ATOM 628 C CA . PHE A 1 84 ? -10.793 -14.624 8.648 1.00 88.06 84 PHE A CA 1
ATOM 629 C C . PHE A 1 84 ? -11.009 -14.017 10.036 1.00 88.06 84 PHE A C 1
ATOM 631 O O . PHE A 1 84 ? -11.752 -14.587 10.831 1.00 88.06 84 PHE A O 1
ATOM 638 N N . ALA A 1 85 ? -10.427 -12.852 10.332 1.00 84.25 85 ALA A N 1
ATOM 639 C CA . ALA A 1 85 ? -10.679 -12.145 11.585 1.00 84.25 85 ALA A CA 1
ATOM 640 C C . ALA A 1 85 ? -12.153 -11.724 11.702 1.00 84.25 85 ALA A C 1
ATOM 642 O O . ALA A 1 85 ? -12.771 -11.917 12.748 1.00 84.25 85 ALA A O 1
ATOM 643 N N . MET A 1 86 ? -12.742 -11.208 10.618 1.00 82.62 86 MET A N 1
ATOM 644 C CA . MET A 1 86 ? -14.168 -10.875 10.567 1.00 82.62 86 MET A CA 1
ATOM 645 C C . MET A 1 86 ? -15.050 -12.111 10.759 1.00 82.62 86 MET A C 1
ATOM 647 O O . MET A 1 86 ? -16.001 -12.056 11.537 1.00 82.62 86 MET A O 1
ATOM 651 N N . LEU A 1 87 ? -14.722 -13.232 10.108 1.00 87.81 87 LEU A N 1
ATOM 652 C CA . LEU A 1 87 ? -15.429 -14.499 10.310 1.00 87.81 87 LEU A CA 1
ATOM 653 C C . LEU A 1 87 ? -15.324 -14.992 11.753 1.00 87.81 87 LEU A C 1
ATOM 655 O O . LEU A 1 87 ? -16.330 -15.411 12.316 1.00 87.81 87 LEU A O 1
ATOM 659 N N . ALA A 1 88 ? -14.145 -14.901 12.372 1.00 86.38 88 ALA A N 1
ATOM 660 C CA . ALA A 1 88 ? -13.959 -15.279 13.767 1.00 86.38 88 ALA A CA 1
ATOM 661 C C . ALA A 1 88 ? -14.854 -14.441 14.694 1.00 86.38 88 ALA A C 1
ATOM 663 O O . ALA A 1 88 ? -15.555 -15.005 15.530 1.00 86.38 88 ALA A O 1
ATOM 664 N N . PHE A 1 89 ? -14.908 -13.116 14.513 1.00 83.62 89 PHE A N 1
ATOM 665 C CA . PHE A 1 89 ? -15.816 -12.262 15.288 1.00 83.62 89 PHE A CA 1
ATOM 666 C C . PHE A 1 89 ? -17.288 -12.633 15.086 1.00 83.62 89 PHE A C 1
ATOM 668 O O . PHE A 1 89 ? -18.035 -12.708 16.061 1.00 83.62 89 PHE A O 1
ATOM 675 N N . LEU A 1 90 ? -17.687 -12.941 13.850 1.00 85.44 90 LEU A N 1
ATOM 676 C CA . LEU A 1 90 ? -19.047 -13.380 13.554 1.00 85.44 90 LEU A CA 1
ATOM 677 C C . LEU A 1 90 ? -19.373 -14.738 14.205 1.00 85.44 90 LEU A C 1
ATOM 679 O O . LEU A 1 90 ? -20.464 -14.913 14.740 1.00 85.44 90 LEU A O 1
ATOM 683 N N . MET A 1 91 ? -18.421 -15.679 14.231 1.00 89.50 91 MET A N 1
ATOM 684 C CA . MET A 1 91 ? -18.568 -16.976 14.914 1.00 89.50 91 MET A CA 1
ATOM 685 C C . MET A 1 91 ? -18.712 -16.838 16.434 1.00 89.50 91 MET A C 1
ATOM 687 O O . MET A 1 91 ? -19.396 -17.648 17.055 1.00 89.50 91 MET A O 1
ATOM 691 N N . TYR A 1 92 ? -18.116 -15.804 17.034 1.00 86.69 92 TYR A N 1
ATOM 692 C CA . TYR A 1 92 ? -18.310 -15.458 18.446 1.00 86.69 92 TYR A CA 1
ATOM 693 C C . TYR A 1 92 ? -19.626 -14.708 18.722 1.00 86.69 92 TYR A C 1
ATOM 695 O O . TYR A 1 92 ? -19.857 -14.278 19.851 1.00 86.69 92 TYR A O 1
ATOM 703 N N . GLY A 1 93 ? -20.500 -14.563 17.720 1.00 82.12 93 GLY A N 1
ATOM 704 C CA . GLY A 1 93 ? -21.794 -13.893 17.858 1.00 82.12 93 GLY A CA 1
ATOM 705 C C . GLY A 1 93 ? -21.689 -12.371 17.935 1.00 82.12 93 GLY A C 1
ATOM 706 O O . GLY A 1 93 ? -22.617 -11.722 18.409 1.00 82.12 93 GLY A O 1
ATOM 707 N N . VAL A 1 94 ? -20.563 -11.791 17.503 1.00 85.94 94 VAL A N 1
ATOM 708 C CA . VAL A 1 94 ? -20.405 -10.337 17.440 1.00 85.94 94 VAL A CA 1
ATOM 709 C C . VAL A 1 94 ? -21.070 -9.827 16.166 1.00 85.94 94 VAL A C 1
ATOM 711 O O . VAL A 1 94 ? -20.620 -10.117 15.055 1.00 85.94 94 VAL A O 1
ATOM 714 N N . ASP A 1 95 ? -22.116 -9.020 16.325 1.00 82.88 95 ASP A N 1
ATOM 715 C CA . ASP A 1 95 ? -22.765 -8.355 15.202 1.00 82.88 95 ASP A CA 1
ATOM 716 C C . ASP A 1 95 ? -21.846 -7.303 14.561 1.00 82.88 95 ASP A C 1
ATOM 718 O O . ASP A 1 95 ? -21.078 -6.599 15.226 1.00 82.88 95 ASP A O 1
ATOM 722 N N . LEU A 1 96 ? -21.992 -7.104 13.246 1.00 74.19 96 LEU A N 1
ATOM 723 C CA . LEU A 1 96 ? -21.273 -6.066 12.486 1.00 74.19 96 LEU A CA 1
ATOM 724 C C . LEU A 1 96 ? -21.461 -4.657 13.090 1.00 74.19 96 LEU A C 1
ATOM 726 O O . LEU A 1 96 ? -20.567 -3.806 13.021 1.00 74.19 96 LEU A O 1
ATOM 730 N N . GLY A 1 97 ? -22.613 -4.411 13.723 1.00 77.06 97 GLY A N 1
ATOM 731 C CA . GLY A 1 97 ? -22.913 -3.165 14.431 1.00 77.06 97 GLY A CA 1
ATOM 732 C C . GLY A 1 97 ? -22.033 -2.926 15.662 1.00 77.06 97 GLY A C 1
ATOM 733 O O . GLY A 1 97 ? -21.731 -1.779 15.987 1.00 77.06 97 GLY A O 1
ATOM 734 N N . ASP A 1 98 ? -21.567 -3.983 16.320 1.00 79.50 98 ASP A N 1
ATOM 735 C CA . ASP A 1 98 ? -20.711 -3.874 17.501 1.00 79.50 98 ASP A CA 1
ATOM 736 C C . ASP A 1 98 ? -19.229 -3.847 17.131 1.00 79.50 98 ASP A C 1
ATOM 738 O O . ASP A 1 98 ? -18.464 -3.104 17.752 1.00 79.50 98 ASP A O 1
ATOM 742 N N . ILE A 1 99 ? -18.844 -4.513 16.035 1.00 72.00 99 ILE A N 1
ATOM 743 C CA . ILE A 1 99 ? -17.518 -4.348 15.418 1.00 72.00 99 ILE A CA 1
ATOM 744 C C . ILE A 1 99 ? -17.311 -2.878 15.039 1.00 72.00 99 ILE A C 1
ATOM 746 O O . ILE A 1 99 ? -16.332 -2.265 15.457 1.00 72.00 99 ILE A O 1
ATOM 750 N N . THR A 1 100 ? -18.268 -2.269 14.332 1.00 76.62 100 THR A N 1
ATOM 751 C CA . THR A 1 100 ? -18.161 -0.863 13.900 1.00 76.62 100 THR A CA 1
ATOM 752 C C . THR A 1 100 ? -18.149 0.134 15.063 1.00 76.62 100 THR A C 1
ATOM 754 O O . THR A 1 100 ? -17.483 1.169 14.973 1.00 76.62 100 THR A O 1
ATOM 757 N N . LYS A 1 101 ? -18.828 -0.154 16.182 1.00 80.19 101 LYS A N 1
ATOM 758 C CA . LYS A 1 101 ? -18.711 0.645 17.417 1.00 80.19 101 LYS A CA 1
ATOM 759 C C . LYS A 1 101 ? -17.347 0.466 18.084 1.00 80.19 101 LYS A C 1
ATOM 761 O O . LYS A 1 101 ? -16.771 1.450 18.548 1.00 80.19 101 LYS A O 1
ATOM 766 N N . ALA A 1 102 ? -16.813 -0.754 18.114 1.00 75.06 102 ALA A N 1
ATOM 767 C CA . ALA A 1 102 ? -15.495 -1.038 18.671 1.00 75.06 102 ALA A CA 1
ATOM 768 C C . ALA A 1 102 ? -14.377 -0.346 17.873 1.00 75.06 102 ALA A C 1
ATOM 770 O O . ALA A 1 102 ? -13.472 0.227 18.479 1.00 75.06 102 ALA A O 1
ATOM 771 N N . THR A 1 103 ? -14.481 -0.291 16.539 1.00 72.94 103 THR A N 1
ATOM 772 C CA . THR A 1 103 ? -13.505 0.401 15.674 1.00 72.94 103 THR A CA 1
ATOM 773 C C . THR A 1 103 ? -13.460 1.914 15.911 1.00 72.94 103 THR A C 1
ATOM 775 O O . THR A 1 103 ? -12.438 2.545 15.660 1.00 72.94 103 THR A O 1
ATOM 778 N N . LYS A 1 104 ? -14.536 2.516 16.439 1.00 78.31 104 LYS A N 1
ATOM 779 C CA . LYS A 1 104 ? -14.580 3.952 16.775 1.00 78.31 104 LYS A CA 1
ATOM 780 C C . LYS A 1 104 ? -13.857 4.300 18.078 1.00 78.31 104 LYS A C 1
ATOM 782 O O . LYS A 1 104 ? -13.676 5.482 18.367 1.00 78.31 104 LYS A O 1
ATOM 787 N N . LYS A 1 105 ? -13.441 3.312 18.881 1.00 80.50 105 LYS A N 1
ATOM 788 C CA . LYS A 1 105 ? -12.654 3.579 20.089 1.00 80.50 105 LYS A CA 1
ATOM 789 C C . LYS A 1 105 ? -11.234 4.007 19.688 1.00 80.50 105 LYS A C 1
ATOM 791 O O . LYS A 1 105 ? -10.588 3.291 18.921 1.00 80.50 105 LYS A O 1
ATOM 796 N N . PRO A 1 106 ? -10.698 5.108 20.247 1.00 75.94 106 PRO A N 1
ATOM 797 C CA . PRO A 1 106 ? -9.397 5.650 19.845 1.00 75.94 106 PRO A CA 1
ATOM 798 C C . PRO A 1 106 ? -8.250 4.653 20.054 1.00 75.94 106 PRO A C 1
ATOM 800 O O . PRO A 1 106 ? -7.313 4.622 19.264 1.00 75.94 106 PRO A O 1
ATOM 803 N N . ILE A 1 107 ? -8.353 3.788 21.069 1.00 78.19 107 ILE A N 1
ATOM 804 C CA . ILE A 1 107 ? -7.364 2.737 21.336 1.00 78.19 107 ILE A CA 1
ATOM 805 C C . ILE A 1 107 ? -7.344 1.659 20.241 1.00 78.19 107 ILE A C 1
ATOM 807 O O . ILE A 1 107 ? -6.274 1.218 19.843 1.00 78.19 107 ILE A O 1
ATOM 811 N N . VAL A 1 108 ? -8.511 1.265 19.717 1.00 75.12 108 VAL A N 1
ATOM 812 C CA . VAL A 1 108 ? -8.638 0.235 18.671 1.00 75.12 108 VAL A CA 1
ATOM 813 C C . VAL A 1 108 ? -8.164 0.790 17.335 1.00 75.12 108 VAL A C 1
ATOM 815 O O . VAL A 1 108 ? -7.462 0.107 16.598 1.00 75.12 108 VAL A O 1
ATOM 818 N N . TYR A 1 109 ? -8.485 2.054 17.060 1.00 72.06 109 TYR A N 1
ATOM 819 C CA . TYR A 1 109 ? -7.991 2.768 15.888 1.00 72.06 109 TYR A CA 1
ATOM 820 C C . TYR A 1 109 ? -6.457 2.889 15.885 1.00 72.06 109 TYR A C 1
ATOM 822 O O . TYR A 1 109 ? -5.822 2.584 14.878 1.00 72.06 109 TYR A O 1
ATOM 830 N N . LEU A 1 110 ? -5.848 3.253 17.023 1.00 73.69 110 LEU A N 1
ATOM 831 C CA . LEU A 1 110 ? -4.387 3.286 17.178 1.00 73.69 110 LEU A CA 1
ATOM 832 C C . LEU A 1 110 ? -3.749 1.908 16.975 1.00 73.69 110 LEU A C 1
ATOM 834 O O . LEU A 1 110 ? -2.737 1.796 16.289 1.00 73.69 110 LEU A O 1
ATOM 838 N N . LEU A 1 111 ? -4.354 0.860 17.537 1.00 74.31 111 LEU A N 1
ATOM 839 C CA . LEU A 1 111 ? -3.864 -0.513 17.409 1.00 74.31 111 LEU A CA 1
ATOM 840 C C . LEU A 1 111 ? -3.960 -1.000 15.953 1.00 74.31 111 LEU A C 1
ATOM 842 O O . LEU A 1 111 ? -3.013 -1.584 15.434 1.00 74.31 111 LEU A O 1
ATOM 846 N N . PHE A 1 112 ? -5.057 -0.684 15.259 1.00 76.75 112 PHE A N 1
ATOM 847 C CA . PHE A 1 112 ? -5.220 -0.981 13.837 1.00 76.75 112 PHE A CA 1
ATOM 848 C C . PHE A 1 112 ? -4.172 -0.263 12.978 1.00 76.75 112 PHE A C 1
ATOM 850 O O . PHE A 1 112 ? -3.524 -0.902 12.153 1.00 76.75 112 PHE A O 1
ATOM 857 N N . ILE A 1 113 ? -3.938 1.035 13.214 1.00 76.81 113 ILE A N 1
ATOM 858 C CA . ILE A 1 113 ? -2.868 1.783 12.536 1.00 76.81 113 ILE A CA 1
ATOM 859 C C . ILE A 1 113 ? -1.503 1.149 12.805 1.00 76.81 113 ILE A C 1
ATOM 861 O O . ILE A 1 113 ? -0.722 0.994 11.871 1.00 76.81 113 ILE A O 1
ATOM 865 N N . ALA A 1 114 ? -1.214 0.762 14.049 1.00 77.50 114 ALA A N 1
ATOM 866 C CA . ALA A 1 114 ? 0.051 0.125 14.398 1.00 77.50 114 ALA A CA 1
ATOM 867 C C . ALA A 1 114 ? 0.242 -1.207 13.652 1.00 77.50 114 ALA A C 1
ATOM 869 O O . ALA A 1 114 ? 1.311 -1.439 13.093 1.00 77.50 114 ALA A O 1
ATOM 870 N N . ILE A 1 115 ? -0.798 -2.045 13.571 1.00 78.44 115 ILE A N 1
ATOM 871 C CA . ILE A 1 115 ? -0.766 -3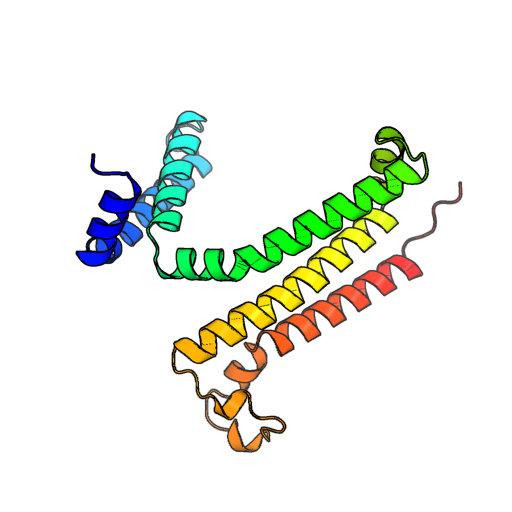.305 12.809 1.00 78.44 115 ILE A CA 1
ATOM 872 C C . ILE A 1 115 ? -0.523 -3.036 11.322 1.00 78.44 115 ILE A C 1
ATOM 874 O O . ILE A 1 115 ? 0.347 -3.664 10.724 1.00 78.44 115 ILE A O 1
ATOM 878 N N . VAL A 1 116 ? -1.252 -2.087 10.728 1.00 80.12 116 VAL A N 1
ATOM 879 C CA . VAL A 1 116 ? -1.084 -1.720 9.313 1.00 80.12 116 VAL A CA 1
ATOM 880 C C . VAL A 1 116 ? 0.315 -1.164 9.056 1.00 80.12 116 VAL A C 1
ATOM 882 O O . VAL A 1 116 ? 0.920 -1.505 8.046 1.00 80.12 116 VAL A O 1
ATOM 885 N N . ALA A 1 117 ? 0.860 -0.358 9.967 1.00 77.69 117 ALA A N 1
ATOM 886 C CA . ALA A 1 117 ? 2.208 0.188 9.849 1.00 77.69 117 ALA A CA 1
ATOM 887 C C . ALA A 1 117 ? 3.287 -0.904 9.941 1.00 77.69 117 ALA A C 1
ATOM 889 O O . ALA A 1 117 ? 4.221 -0.898 9.143 1.00 77.69 117 ALA A O 1
ATOM 890 N N . ILE A 1 118 ? 3.146 -1.863 10.864 1.00 79.94 118 ILE A N 1
ATOM 891 C CA . ILE A 1 118 ? 4.053 -3.017 10.983 1.00 79.94 118 ILE A CA 1
ATOM 892 C C . ILE A 1 118 ? 3.976 -3.887 9.727 1.00 79.94 118 ILE A C 1
ATOM 894 O O . ILE A 1 118 ? 5.005 -4.279 9.179 1.00 79.94 118 ILE A O 1
ATOM 898 N N . PHE A 1 119 ? 2.763 -4.160 9.245 1.00 79.94 119 PHE A N 1
ATOM 899 C CA . PHE A 1 119 ? 2.553 -4.924 8.022 1.00 79.94 119 PHE A CA 1
ATOM 900 C C . PHE A 1 119 ? 3.168 -4.214 6.812 1.00 79.94 119 PHE A C 1
ATOM 902 O O . PHE A 1 119 ? 3.951 -4.810 6.082 1.00 79.94 119 PHE A O 1
ATOM 909 N N . ALA A 1 120 ? 2.894 -2.919 6.641 1.00 77.56 120 ALA A N 1
ATOM 910 C CA . ALA A 1 120 ? 3.485 -2.111 5.581 1.00 77.56 120 ALA A CA 1
ATOM 911 C C . ALA A 1 120 ? 5.016 -2.102 5.666 1.00 77.56 120 ALA A C 1
ATOM 913 O O . ALA A 1 120 ? 5.678 -2.215 4.640 1.00 77.56 120 ALA A O 1
ATOM 914 N N . PHE A 1 121 ? 5.589 -2.029 6.869 1.00 77.38 121 PHE A N 1
ATOM 915 C CA . PHE A 1 121 ? 7.035 -2.113 7.057 1.00 77.38 121 PHE A CA 1
ATOM 916 C C . PHE A 1 121 ? 7.609 -3.453 6.587 1.00 77.38 121 PHE A C 1
ATOM 918 O O . PHE A 1 121 ? 8.590 -3.465 5.845 1.00 77.38 121 PHE A O 1
ATOM 925 N N . PHE A 1 122 ? 6.986 -4.566 6.981 1.00 79.06 122 PHE A N 1
ATOM 926 C CA . PHE A 1 122 ? 7.399 -5.902 6.554 1.00 79.06 122 PHE A CA 1
ATOM 927 C C . PHE A 1 122 ? 7.358 -6.038 5.027 1.00 79.06 122 PHE A C 1
ATOM 929 O O . PHE A 1 122 ? 8.346 -6.422 4.408 1.00 79.06 122 PHE A O 1
ATOM 936 N N . VAL A 1 123 ? 6.243 -5.629 4.417 1.00 77.50 123 VAL A N 1
ATOM 937 C CA . VAL A 1 123 ? 6.047 -5.687 2.964 1.00 77.50 123 VAL A CA 1
ATOM 938 C C . VAL A 1 123 ? 7.050 -4.805 2.223 1.00 77.50 123 VAL A C 1
ATOM 940 O O . VAL A 1 123 ? 7.637 -5.236 1.239 1.00 77.50 123 VAL A O 1
ATOM 943 N N . LEU A 1 124 ? 7.282 -3.576 2.691 1.00 73.62 124 LEU A N 1
ATOM 944 C CA . LEU A 1 124 ? 8.242 -2.668 2.061 1.00 73.62 124 LEU A CA 1
ATOM 945 C C . LEU A 1 124 ? 9.677 -3.196 2.139 1.00 73.62 124 LEU A C 1
ATOM 947 O O . LEU A 1 124 ? 10.444 -2.969 1.207 1.00 73.62 124 LEU A O 1
ATOM 951 N N . ASN A 1 125 ? 10.040 -3.888 3.221 1.00 73.06 125 ASN A N 1
ATOM 952 C CA . ASN A 1 125 ? 11.354 -4.508 3.359 1.00 73.06 125 ASN A CA 1
ATOM 953 C C . ASN A 1 125 ? 11.535 -5.653 2.351 1.00 73.06 125 ASN A C 1
ATOM 955 O O . ASN A 1 125 ? 12.517 -5.674 1.609 1.00 73.06 125 ASN A O 1
ATOM 959 N N . GLU A 1 126 ? 10.542 -6.536 2.254 1.00 75.31 126 GLU A N 1
ATOM 960 C CA . GLU A 1 126 ? 10.567 -7.670 1.328 1.00 75.31 126 GLU A CA 1
ATOM 961 C C . GLU A 1 126 ? 10.609 -7.200 -0.136 1.00 75.31 126 GLU A C 1
ATOM 963 O O . GLU A 1 126 ? 11.516 -7.554 -0.886 1.00 75.31 126 GLU A O 1
ATOM 968 N N . VAL A 1 127 ? 9.711 -6.284 -0.519 1.00 71.06 127 VAL A N 1
ATOM 969 C CA . VAL A 1 127 ? 9.628 -5.739 -1.887 1.00 71.06 127 VAL A CA 1
ATOM 970 C C . VAL A 1 127 ? 10.907 -5.000 -2.284 1.00 71.06 127 VAL A C 1
ATOM 972 O O . VAL A 1 127 ? 11.363 -5.098 -3.424 1.00 71.06 127 VAL A O 1
ATOM 975 N N . TYR A 1 128 ? 11.507 -4.245 -1.361 1.00 67.31 128 TYR A N 1
ATOM 976 C CA . TYR A 1 128 ? 12.757 -3.545 -1.644 1.00 67.31 128 TYR A CA 1
ATOM 977 C C . TYR A 1 128 ? 13.935 -4.508 -1.800 1.00 67.31 128 TYR A C 1
ATOM 979 O O . TYR A 1 128 ? 14.779 -4.290 -2.668 1.00 67.31 128 TYR A O 1
ATOM 987 N N . THR A 1 129 ? 13.977 -5.577 -1.002 1.00 66.06 129 THR A N 1
ATOM 988 C CA . THR A 1 129 ? 15.005 -6.622 -1.102 1.00 66.06 129 THR A CA 1
ATOM 989 C C . THR A 1 129 ? 14.897 -7.365 -2.436 1.00 66.06 129 THR A C 1
ATOM 991 O O . THR A 1 129 ? 15.902 -7.564 -3.116 1.00 66.06 129 THR A O 1
ATOM 994 N N . SER A 1 130 ? 13.680 -7.682 -2.893 1.00 65.44 130 SER A N 1
ATOM 995 C CA . SER A 1 130 ? 13.451 -8.224 -4.242 1.00 65.44 130 SER A CA 1
ATOM 996 C C . SER A 1 130 ? 13.959 -7.281 -5.343 1.00 65.44 130 SER A C 1
ATOM 998 O O . SER A 1 130 ? 14.614 -7.728 -6.289 1.00 65.44 130 SER A O 1
ATOM 1000 N N . TYR A 1 131 ? 13.707 -5.972 -5.210 1.00 59.53 131 TYR A N 1
ATOM 1001 C CA . TYR A 1 131 ? 14.071 -4.961 -6.213 1.00 59.53 131 TYR A CA 1
ATOM 1002 C C . TYR A 1 131 ? 15.578 -4.646 -6.265 1.00 59.53 131 TYR A C 1
ATOM 1004 O O . TYR A 1 131 ? 16.138 -4.421 -7.344 1.00 59.53 131 TYR A O 1
ATOM 1012 N N . SER A 1 132 ? 16.268 -4.634 -5.122 1.00 61.56 132 SER A N 1
ATOM 1013 C CA . SER A 1 132 ? 17.716 -4.393 -5.065 1.00 61.56 132 SER A CA 1
ATOM 1014 C C . SER A 1 132 ? 18.513 -5.539 -5.690 1.00 61.56 132 SER A C 1
ATOM 1016 O O . SER A 1 132 ? 19.474 -5.283 -6.420 1.00 61.56 132 SER A O 1
ATOM 1018 N N . ASN A 1 133 ? 18.045 -6.778 -5.512 1.00 59.22 133 ASN A N 1
ATOM 1019 C CA . ASN A 1 133 ? 18.626 -7.972 -6.125 1.00 59.22 133 ASN A CA 1
ATOM 1020 C C . ASN A 1 133 ? 18.512 -7.978 -7.661 1.00 59.22 133 ASN A C 1
ATOM 1022 O O . ASN A 1 133 ? 19.321 -8.612 -8.334 1.00 59.22 133 ASN A O 1
ATOM 1026 N N . THR A 1 134 ? 17.539 -7.259 -8.238 1.00 54.38 134 THR A N 1
ATOM 1027 C CA . THR A 1 134 ? 17.322 -7.193 -9.698 1.00 54.38 134 THR A CA 1
ATOM 1028 C C . THR A 1 134 ? 18.002 -6.008 -10.386 1.00 54.38 134 THR A C 1
ATOM 1030 O O . THR A 1 134 ? 18.220 -6.056 -11.595 1.00 54.38 134 THR A O 1
ATOM 1033 N N . THR A 1 135 ? 18.339 -4.938 -9.658 1.00 49.78 135 THR A N 1
ATOM 1034 C CA . THR A 1 135 ? 18.825 -3.667 -10.243 1.00 49.78 135 THR A CA 1
ATOM 1035 C C . THR A 1 135 ? 20.332 -3.430 -10.100 1.00 49.78 135 THR A C 1
ATOM 1037 O O . THR A 1 135 ? 20.824 -2.378 -10.506 1.00 49.78 135 THR A O 1
ATOM 1040 N N . GLY A 1 136 ? 21.090 -4.407 -9.590 1.00 48.09 136 GLY A N 1
ATOM 1041 C CA . GLY A 1 136 ? 22.554 -4.326 -9.518 1.00 48.09 136 GLY A CA 1
ATOM 1042 C C . GLY A 1 136 ? 23.081 -3.398 -8.420 1.00 48.09 136 GLY A C 1
ATOM 1043 O O . GLY A 1 136 ? 24.226 -2.954 -8.495 1.00 48.09 136 GLY A O 1
ATOM 1044 N N . PHE A 1 137 ? 22.276 -3.103 -7.393 1.00 48.50 137 PHE A N 1
ATOM 1045 C CA . PHE A 1 137 ? 22.824 -2.560 -6.151 1.00 48.50 137 PHE A CA 1
ATOM 1046 C C . PHE A 1 137 ? 23.740 -3.617 -5.518 1.00 48.50 137 PHE A C 1
ATOM 1048 O O . PHE A 1 137 ? 23.371 -4.793 -5.519 1.00 48.50 137 PHE A O 1
ATOM 1055 N N . PRO A 1 138 ? 24.927 -3.243 -5.002 1.00 50.34 138 PRO A N 1
ATOM 1056 C CA . PRO A 1 138 ? 25.891 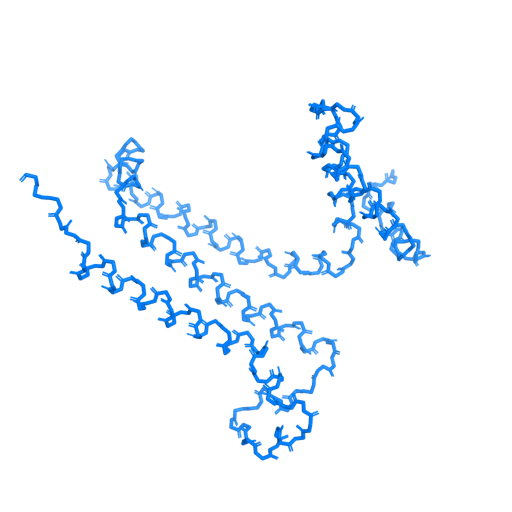-4.223 -4.527 1.00 50.34 138 PRO A CA 1
ATOM 1057 C C . PRO A 1 138 ? 25.274 -5.085 -3.422 1.00 50.34 138 PRO A C 1
ATOM 1059 O O . PRO A 1 138 ? 24.879 -4.589 -2.364 1.00 50.34 138 PRO A O 1
ATOM 1062 N N . SER A 1 139 ? 25.222 -6.391 -3.692 1.00 51.56 139 SER A N 1
ATOM 1063 C CA . SER A 1 139 ? 24.824 -7.468 -2.775 1.00 51.56 139 SER A CA 1
ATOM 1064 C C . SER A 1 139 ? 25.604 -7.444 -1.457 1.00 51.56 139 SER A C 1
ATOM 1066 O O . SER A 1 139 ? 25.156 -7.983 -0.450 1.00 51.56 139 SER A O 1
ATOM 1068 N N . ASP A 1 140 ? 26.750 -6.765 -1.451 1.00 52.00 140 ASP A N 1
ATOM 1069 C CA . ASP A 1 140 ? 27.684 -6.664 -0.334 1.00 52.00 140 ASP A CA 1
ATOM 1070 C C . ASP A 1 140 ? 27.140 -5.830 0.837 1.00 52.00 140 ASP A C 1
ATOM 1072 O O . ASP A 1 140 ? 27.703 -5.882 1.924 1.00 52.00 140 ASP A O 1
ATOM 1076 N N . ILE A 1 141 ? 26.046 -5.079 0.643 1.00 51.81 141 ILE A N 1
ATOM 1077 C CA . ILE A 1 141 ? 25.347 -4.336 1.711 1.00 51.81 141 ILE A CA 1
ATOM 1078 C C . ILE A 1 141 ? 24.351 -5.241 2.468 1.00 51.81 141 ILE A C 1
ATOM 1080 O O . ILE A 1 141 ? 23.952 -4.921 3.586 1.00 51.81 141 ILE A O 1
ATOM 1084 N N . TYR A 1 142 ? 23.986 -6.387 1.885 1.00 51.34 142 TYR A N 1
ATOM 1085 C CA . TYR A 1 142 ? 23.033 -7.354 2.443 1.00 51.34 142 TYR A CA 1
ATOM 1086 C C . TYR A 1 142 ? 23.717 -8.540 3.140 1.00 51.34 142 TYR A C 1
ATOM 1088 O O . TYR A 1 142 ? 23.037 -9.436 3.637 1.00 51.34 142 TYR A O 1
ATOM 1096 N N . ALA A 1 143 ? 25.053 -8.563 3.189 1.00 54.59 143 ALA A N 1
ATOM 1097 C CA . ALA A 1 143 ? 25.788 -9.582 3.924 1.00 54.59 143 ALA A CA 1
ATOM 1098 C C . ALA A 1 143 ? 25.606 -9.389 5.439 1.00 54.59 143 ALA A C 1
ATOM 1100 O O . ALA A 1 143 ? 25.754 -8.291 5.977 1.00 54.59 143 ALA A O 1
ATOM 1101 N N . GLU A 1 144 ? 25.304 -10.470 6.152 1.00 46.91 144 GLU A N 1
ATOM 1102 C CA . GLU A 1 144 ? 25.276 -10.471 7.613 1.00 46.91 144 GLU A CA 1
ATOM 1103 C C . GLU A 1 144 ? 26.667 -10.042 8.135 1.00 46.91 144 GLU A C 1
ATOM 1105 O O . GLU A 1 144 ? 27.662 -10.713 7.869 1.00 46.91 144 GLU A O 1
ATOM 1110 N N . ASN A 1 145 ? 26.745 -8.908 8.850 1.00 53.25 145 ASN A N 1
ATOM 1111 C CA . ASN A 1 145 ? 27.972 -8.268 9.375 1.00 53.25 145 ASN A CA 1
ATOM 1112 C C . ASN A 1 145 ? 28.807 -7.383 8.420 1.00 53.25 145 ASN A C 1
ATOM 1114 O O . ASN A 1 145 ? 30.037 -7.358 8.530 1.00 53.25 145 ASN A O 1
ATOM 1118 N N . VAL A 1 146 ? 28.191 -6.572 7.551 1.00 54.31 146 VAL A N 1
ATOM 1119 C CA . VAL A 1 146 ? 28.937 -5.489 6.872 1.00 54.31 146 VAL A CA 1
ATOM 1120 C C . VAL A 1 146 ? 29.454 -4.486 7.906 1.00 54.31 146 VAL A C 1
ATOM 1122 O O . VAL A 1 146 ? 28.692 -3.776 8.565 1.00 54.31 146 VAL A O 1
ATOM 1125 N N . THR A 1 147 ? 30.773 -4.418 8.076 1.00 53.84 147 THR A N 1
ATOM 1126 C CA . THR A 1 147 ? 31.382 -3.456 9.002 1.00 53.84 147 THR A CA 1
ATOM 1127 C C . THR A 1 147 ? 31.347 -2.049 8.402 1.00 53.84 147 THR A C 1
ATOM 1129 O O . THR A 1 147 ? 31.517 -1.872 7.198 1.00 53.84 147 THR A O 1
ATOM 1132 N N . LEU A 1 148 ? 31.200 -1.015 9.243 1.00 51.88 148 LEU A N 1
ATOM 1133 C CA . LEU A 1 148 ? 31.193 0.402 8.824 1.00 51.88 148 LEU A CA 1
ATOM 1134 C C . LEU A 1 148 ? 32.404 0.794 7.951 1.00 51.88 148 LEU A C 1
ATOM 1136 O O . LEU A 1 148 ? 32.324 1.752 7.190 1.00 51.88 148 LEU A O 1
ATOM 1140 N N . LYS A 1 149 ? 33.503 0.031 8.019 1.00 51.94 149 LYS A N 1
ATOM 1141 C CA . LYS A 1 149 ? 34.700 0.180 7.178 1.00 51.94 149 LYS A CA 1
ATOM 1142 C C . LYS A 1 149 ? 34.515 -0.227 5.710 1.00 51.94 149 LYS A C 1
ATOM 1144 O O . LYS A 1 149 ? 35.241 0.277 4.865 1.00 51.94 149 LYS A O 1
ATOM 1149 N N . GLN A 1 150 ? 33.579 -1.117 5.387 1.00 52.88 150 GLN A N 1
ATOM 1150 C CA . GLN A 1 150 ? 33.267 -1.486 3.994 1.00 52.88 150 GLN A CA 1
ATOM 1151 C C . GLN A 1 150 ? 32.306 -0.489 3.331 1.00 52.88 150 GLN A C 1
ATOM 1153 O O . GLN A 1 150 ? 32.178 -0.456 2.113 1.00 52.88 150 GLN A O 1
ATOM 1158 N N . VAL A 1 151 ? 31.668 0.359 4.140 1.00 53.25 151 VAL A N 1
ATOM 1159 C CA . VAL A 1 151 ? 30.701 1.380 3.724 1.00 53.25 151 VAL A CA 1
ATOM 1160 C C . VAL A 1 151 ? 31.312 2.794 3.833 1.00 53.25 151 VAL A C 1
ATOM 1162 O O . VAL A 1 151 ? 30.723 3.770 3.389 1.00 53.25 151 VAL A O 1
ATOM 1165 N N . SER A 1 152 ? 32.531 2.950 4.358 1.00 49.56 152 SER A N 1
ATOM 1166 C CA . SER A 1 152 ? 33.183 4.251 4.588 1.00 49.56 152 SER A CA 1
ATOM 1167 C C . SER A 1 152 ? 33.811 4.899 3.338 1.00 49.56 152 SER A C 1
ATOM 1169 O O . SER A 1 152 ? 34.888 5.483 3.426 1.00 49.56 152 SER A O 1
ATOM 1171 N N . GLY A 1 153 ? 33.166 4.793 2.174 1.00 63.25 153 GLY A N 1
ATOM 1172 C CA . GLY A 1 153 ? 33.390 5.702 1.042 1.00 63.25 153 GLY A CA 1
ATOM 1173 C C . GLY A 1 153 ? 32.414 6.887 1.088 1.00 63.25 153 GLY A C 1
ATOM 1174 O O . GLY A 1 153 ? 31.390 6.813 1.776 1.00 63.25 153 GLY A O 1
ATOM 1175 N N . GLU A 1 154 ? 32.703 7.970 0.354 1.00 48.28 154 GLU A N 1
ATOM 1176 C CA . GLU A 1 154 ? 31.790 9.113 0.152 1.00 48.28 154 GLU A CA 1
ATOM 1177 C C . GLU A 1 154 ? 30.445 8.632 -0.423 1.00 48.28 154 GLU A C 1
ATOM 1179 O O . GLU A 1 154 ? 30.268 8.494 -1.628 1.00 48.28 154 GLU A O 1
ATOM 1184 N N . GLY A 1 155 ? 29.486 8.319 0.449 1.00 54.75 155 GLY A N 1
ATOM 1185 C CA . GLY A 1 155 ? 28.160 7.849 0.047 1.00 54.75 155 GLY A CA 1
ATOM 1186 C C . GLY A 1 155 ? 27.572 6.754 0.925 1.00 54.75 155 GLY A C 1
ATOM 1187 O O . GLY A 1 155 ? 26.352 6.616 0.969 1.00 54.75 155 GLY A O 1
ATOM 1188 N N . GLY A 1 156 ? 28.378 6.018 1.689 1.00 58.09 156 GLY A N 1
ATOM 1189 C CA . GLY A 1 156 ? 27.850 4.861 2.408 1.00 58.09 156 GLY A CA 1
ATOM 1190 C C . GLY A 1 156 ? 26.942 5.187 3.595 1.00 58.09 156 GLY A C 1
ATOM 1191 O O . GLY A 1 156 ? 25.985 4.462 3.845 1.00 58.09 156 GLY A O 1
ATOM 1192 N N . PHE A 1 157 ? 27.133 6.334 4.255 1.00 57.44 157 PHE A N 1
ATOM 1193 C CA . PHE A 1 157 ? 26.168 6.831 5.244 1.00 57.44 157 PHE A CA 1
ATOM 1194 C C . PHE A 1 157 ? 24.784 7.050 4.606 1.00 57.44 157 PHE A C 1
ATOM 1196 O O . PHE A 1 157 ? 23.778 6.578 5.127 1.00 57.44 157 PHE A O 1
ATOM 1203 N N . ASN A 1 158 ? 24.728 7.668 3.420 1.00 57.22 158 ASN A N 1
ATOM 1204 C CA . ASN A 1 158 ? 23.472 7.865 2.687 1.00 57.22 158 ASN A CA 1
ATOM 1205 C C . ASN A 1 158 ? 22.835 6.545 2.237 1.00 57.22 158 ASN A C 1
ATOM 1207 O O . ASN A 1 158 ? 21.612 6.459 2.177 1.00 57.22 158 ASN A O 1
ATOM 1211 N N . VAL A 1 159 ? 23.640 5.527 1.934 1.00 60.34 159 VAL A N 1
ATOM 1212 C CA . VAL A 1 159 ? 23.151 4.194 1.562 1.00 60.34 159 VAL A CA 1
ATOM 1213 C C . VAL A 1 159 ? 22.533 3.476 2.768 1.00 60.34 159 VAL A C 1
ATOM 1215 O O . VAL A 1 159 ? 21.437 2.936 2.651 1.00 60.34 159 VAL A O 1
ATOM 1218 N N . VAL A 1 160 ? 23.160 3.549 3.947 1.00 63.56 160 VAL A N 1
ATOM 1219 C CA . VAL A 1 160 ? 22.656 2.903 5.175 1.00 63.56 160 VAL A CA 1
ATOM 1220 C C . VAL A 1 160 ? 21.363 3.549 5.675 1.00 63.56 160 VAL A C 1
ATOM 1222 O O . VAL A 1 160 ? 20.423 2.842 6.021 1.00 63.56 160 VAL A O 1
ATOM 1225 N N . ILE A 1 161 ? 21.255 4.881 5.673 1.00 63.09 161 ILE A N 1
ATOM 1226 C CA . ILE A 1 161 ? 20.041 5.562 6.173 1.00 63.09 161 ILE A CA 1
ATOM 1227 C C . ILE A 1 161 ? 18.877 5.415 5.196 1.00 63.09 161 ILE A C 1
ATOM 1229 O O . ILE A 1 161 ? 17.731 5.519 5.604 1.00 63.09 161 ILE A O 1
ATOM 1233 N N . ARG A 1 162 ? 19.143 5.191 3.905 1.00 59.31 162 ARG A N 1
ATOM 1234 C CA . ARG A 1 162 ? 18.098 4.930 2.902 1.00 59.31 162 ARG A CA 1
ATOM 1235 C C . ARG A 1 162 ? 17.702 3.459 2.837 1.00 59.31 162 ARG A C 1
ATOM 1237 O O . ARG A 1 162 ? 16.773 3.127 2.104 1.00 59.31 162 ARG A O 1
ATOM 1244 N N . HIS A 1 163 ? 18.366 2.598 3.608 1.00 64.12 163 HIS A N 1
ATOM 1245 C CA . HIS A 1 163 ? 17.987 1.204 3.717 1.00 64.12 163 HIS A CA 1
ATOM 1246 C C . HIS A 1 163 ? 16.599 1.105 4.380 1.00 64.12 163 HIS A C 1
ATOM 1248 O O . HIS A 1 163 ? 16.405 1.652 5.473 1.00 64.12 163 HIS A O 1
ATOM 1254 N N . PRO A 1 164 ? 15.624 0.398 3.781 1.00 61.50 164 PRO A N 1
ATOM 1255 C CA . PRO A 1 164 ? 14.259 0.338 4.300 1.00 61.50 164 PRO A CA 1
ATOM 1256 C C . PRO A 1 164 ? 14.199 -0.203 5.722 1.00 61.50 164 PRO A C 1
ATOM 1258 O O . PRO A 1 164 ? 13.447 0.325 6.535 1.00 61.50 164 PRO A O 1
ATOM 1261 N N . ALA A 1 165 ? 15.032 -1.199 6.051 1.00 60.03 165 ALA A N 1
ATOM 1262 C CA . ALA A 1 165 ? 15.103 -1.739 7.407 1.00 60.03 165 ALA A CA 1
ATOM 1263 C C . ALA A 1 165 ? 15.520 -0.676 8.441 1.00 60.03 165 ALA A C 1
ATOM 1265 O O . ALA A 1 165 ? 14.980 -0.659 9.544 1.00 60.03 165 ALA A O 1
ATOM 1266 N N . VAL A 1 166 ? 16.422 0.248 8.084 1.00 65.06 166 VAL A N 1
ATOM 1267 C CA . VAL A 1 166 ? 16.859 1.343 8.968 1.00 65.06 166 VAL A CA 1
ATOM 1268 C C . VAL A 1 166 ? 15.766 2.405 9.075 1.00 65.06 166 VAL A C 1
ATOM 1270 O O . VAL A 1 166 ? 15.386 2.788 10.178 1.00 65.06 166 VAL A O 1
ATOM 1273 N N . LEU A 1 167 ? 15.181 2.835 7.953 1.00 65.56 167 LEU A N 1
ATOM 1274 C CA . LEU A 1 167 ? 14.091 3.819 7.976 1.00 65.56 167 LEU A CA 1
ATOM 1275 C C . LEU A 1 167 ? 12.878 3.319 8.746 1.00 65.56 167 LEU A C 1
ATOM 1277 O O . LEU A 1 167 ? 12.264 4.074 9.500 1.00 65.56 167 LEU A O 1
ATOM 1281 N N . GLY A 1 168 ? 12.516 2.055 8.572 1.00 63.81 168 GLY A N 1
ATOM 1282 C CA . GLY A 1 168 ? 11.337 1.534 9.226 1.00 63.81 168 GLY A CA 1
ATOM 1283 C C . GLY A 1 168 ? 11.574 1.061 10.657 1.00 63.81 168 GLY A C 1
ATOM 1284 O O . GLY A 1 168 ? 10.650 1.187 11.450 1.00 63.81 168 GLY A O 1
ATOM 1285 N N . THR A 1 169 ? 12.793 0.678 11.061 1.00 67.75 169 THR A N 1
ATOM 1286 C CA . THR A 1 169 ? 13.118 0.564 12.500 1.00 67.75 169 THR A CA 1
ATOM 1287 C C . THR A 1 169 ? 13.055 1.923 13.190 1.00 67.75 169 THR A C 1
ATOM 1289 O O . THR A 1 169 ? 12.451 2.031 14.255 1.00 67.75 169 THR A O 1
ATOM 1292 N N . VAL A 1 170 ? 13.573 2.984 12.562 1.00 69.19 170 VAL A N 1
ATOM 1293 C CA . VAL A 1 170 ? 13.419 4.362 13.061 1.00 69.19 170 VAL A CA 1
ATOM 1294 C C . VAL A 1 170 ? 11.939 4.755 13.128 1.00 69.19 170 VAL A C 1
ATOM 1296 O O . VAL A 1 170 ? 11.482 5.257 14.152 1.00 69.19 170 VAL A O 1
ATOM 1299 N N . THR A 1 171 ? 11.159 4.470 12.083 1.00 68.25 171 THR A N 1
ATOM 1300 C CA . THR A 1 171 ? 9.715 4.764 12.048 1.00 68.25 171 THR A CA 1
ATOM 1301 C C . THR A 1 171 ? 8.950 3.983 13.120 1.00 68.25 171 THR A C 1
ATOM 1303 O O . THR A 1 171 ? 8.078 4.545 13.779 1.00 68.25 171 THR A O 1
ATOM 1306 N N . LEU A 1 172 ? 9.300 2.715 13.349 1.00 69.44 172 LEU A N 1
ATOM 1307 C CA . LEU A 1 172 ? 8.712 1.864 14.383 1.00 69.44 172 LEU A CA 1
ATOM 1308 C C . LEU A 1 172 ? 9.052 2.371 15.786 1.00 69.44 172 LEU A C 1
ATOM 1310 O O . LEU A 1 172 ? 8.167 2.439 16.634 1.00 69.44 172 LEU A O 1
ATOM 1314 N N . LEU A 1 173 ? 10.295 2.796 16.023 1.00 71.25 173 LEU A N 1
ATOM 1315 C CA . LEU A 1 173 ? 10.690 3.422 17.286 1.00 71.25 173 LEU A CA 1
ATOM 1316 C C . LEU A 1 173 ? 9.927 4.726 17.535 1.00 71.25 173 LEU A C 1
ATOM 1318 O O . LEU A 1 173 ? 9.461 4.954 18.650 1.00 71.25 173 LEU A O 1
ATOM 1322 N N . VAL A 1 174 ? 9.736 5.552 16.503 1.00 73.06 174 VAL A N 1
ATOM 1323 C CA . VAL A 1 174 ? 8.931 6.778 16.601 1.00 73.06 174 VAL A CA 1
ATOM 1324 C C . VAL A 1 174 ? 7.464 6.448 16.889 1.00 73.06 174 VAL A C 1
ATOM 1326 O O . VAL A 1 174 ? 6.874 7.039 17.791 1.00 73.06 174 VAL A O 1
ATOM 1329 N N . LEU A 1 175 ? 6.877 5.473 16.192 1.00 67.88 175 LEU A N 1
ATOM 1330 C CA . LEU A 1 175 ? 5.502 5.026 16.438 1.00 67.88 175 LEU A CA 1
ATOM 1331 C C . LEU A 1 175 ? 5.322 4.464 17.849 1.00 67.88 175 LEU A C 1
ATOM 1333 O O . LEU A 1 175 ? 4.327 4.782 18.499 1.00 67.88 175 LEU A O 1
ATOM 1337 N N . LEU A 1 176 ? 6.273 3.670 18.345 1.00 67.56 176 LEU A N 1
ATOM 1338 C CA . LEU A 1 176 ? 6.259 3.156 19.714 1.00 67.56 176 LEU A CA 1
ATOM 1339 C C . LEU A 1 176 ? 6.377 4.289 20.733 1.00 67.56 176 LEU A C 1
ATOM 1341 O O . LEU A 1 176 ? 5.601 4.322 21.683 1.00 67.56 176 LEU A O 1
ATOM 1345 N N . ALA A 1 177 ? 7.276 5.250 20.518 1.00 70.31 177 ALA A N 1
ATOM 1346 C CA . ALA A 1 177 ? 7.421 6.411 21.391 1.00 70.31 177 ALA A CA 1
ATOM 1347 C C . ALA A 1 177 ? 6.131 7.247 21.451 1.00 70.31 177 ALA A C 1
ATOM 1349 O O . ALA A 1 177 ? 5.664 7.591 22.538 1.00 70.31 177 ALA A O 1
ATOM 1350 N N . VAL A 1 178 ? 5.506 7.512 20.298 1.00 69.69 178 VAL A N 1
ATOM 1351 C CA . VAL A 1 178 ? 4.219 8.221 20.211 1.00 69.69 178 VAL A CA 1
ATOM 1352 C C . VAL A 1 178 ? 3.097 7.409 20.859 1.00 69.69 178 VAL A C 1
ATOM 1354 O O . VAL A 1 178 ? 2.274 7.973 21.576 1.00 69.69 178 VAL A O 1
ATOM 1357 N N . SER A 1 179 ? 3.077 6.090 20.665 1.00 61.22 179 SER A N 1
ATOM 1358 C CA . SER A 1 179 ? 2.076 5.200 21.266 1.00 61.22 179 SER A CA 1
ATOM 1359 C C . SER A 1 179 ? 2.197 5.159 22.791 1.00 61.22 179 SER A C 1
ATOM 1361 O O . SER A 1 179 ? 1.190 5.272 23.485 1.00 61.22 179 SER A O 1
ATOM 1363 N N . VAL A 1 180 ? 3.417 5.067 23.332 1.00 73.50 180 VAL A N 1
ATOM 1364 C CA . VAL A 1 180 ? 3.671 5.126 24.781 1.00 73.50 180 VAL A CA 1
ATOM 1365 C C . VAL A 1 180 ? 3.278 6.490 25.337 1.00 73.50 180 VAL A C 1
ATOM 1367 O O . VAL A 1 180 ? 2.577 6.554 26.344 1.00 73.50 180 VAL A O 1
ATOM 1370 N N . TYR A 1 181 ? 3.651 7.581 24.664 1.00 71.19 181 TYR A N 1
ATOM 1371 C CA . TYR A 1 181 ? 3.239 8.925 25.064 1.00 71.19 181 TYR A CA 1
ATOM 1372 C C . TYR A 1 181 ? 1.711 9.066 25.088 1.00 71.19 181 TYR A C 1
ATOM 1374 O O . TYR A 1 181 ? 1.151 9.553 26.069 1.00 71.19 181 TYR A O 1
ATOM 1382 N N . ALA A 1 182 ? 1.025 8.572 24.055 1.00 68.19 182 ALA A N 1
ATOM 1383 C CA . ALA A 1 182 ? -0.430 8.585 23.978 1.00 68.19 182 ALA A CA 1
ATOM 1384 C C . ALA A 1 182 ? -1.082 7.773 25.112 1.00 68.19 182 ALA A C 1
ATOM 1386 O O . ALA A 1 182 ? -2.071 8.216 25.685 1.00 68.19 182 ALA A O 1
ATOM 1387 N N . ILE A 1 183 ? -0.525 6.615 25.478 1.00 72.31 183 ILE A N 1
ATOM 1388 C CA . ILE A 1 183 ? -1.048 5.772 26.567 1.00 72.31 183 ILE A CA 1
ATOM 1389 C C . ILE A 1 183 ? -0.802 6.399 27.946 1.00 72.31 183 ILE A C 1
ATOM 1391 O O . ILE A 1 183 ? -1.665 6.313 28.819 1.00 72.31 183 ILE A O 1
ATOM 1395 N N . VAL A 1 184 ? 0.372 6.999 28.158 1.00 74.50 184 VAL A N 1
ATOM 1396 C CA . VAL A 1 184 ? 0.791 7.516 29.470 1.00 74.50 184 VAL A CA 1
ATOM 1397 C C . VAL A 1 184 ? 0.202 8.898 29.755 1.00 74.50 184 VAL A C 1
ATOM 1399 O O . VAL A 1 184 ? -0.202 9.161 30.886 1.00 74.50 184 VAL A O 1
ATOM 1402 N N . TYR A 1 185 ? 0.139 9.779 28.753 1.00 65.94 185 TYR A N 1
ATOM 1403 C CA . TYR A 1 185 ? -0.171 11.197 28.959 1.00 65.94 185 TYR A CA 1
ATOM 1404 C C . TYR A 1 185 ? -1.547 11.640 28.461 1.00 65.94 185 TYR A C 1
ATOM 1406 O O . TYR A 1 185 ? -1.993 12.717 28.860 1.00 65.94 185 TYR A O 1
ATOM 1414 N N . ILE A 1 186 ? -2.258 10.854 27.642 1.00 65.19 186 ILE A N 1
ATOM 1415 C CA . ILE A 1 186 ? -3.647 11.195 27.305 1.00 65.19 186 ILE A CA 1
ATOM 1416 C C . ILE A 1 186 ? -4.530 10.780 28.490 1.00 65.19 186 ILE A C 1
ATOM 1418 O O . ILE A 1 186 ? -4.615 9.590 28.804 1.00 65.19 186 ILE A O 1
ATOM 1422 N N . PRO A 1 187 ? -5.194 11.730 29.174 1.00 56.16 187 PRO A N 1
ATOM 1423 C CA . PRO A 1 187 ? -5.991 11.414 30.346 1.00 56.16 187 PRO A CA 1
ATOM 1424 C C . PRO A 1 187 ? -7.118 10.457 29.958 1.00 56.16 187 PRO A C 1
ATOM 1426 O O . PRO A 1 187 ? -7.896 10.730 29.039 1.00 56.16 187 PRO A O 1
ATOM 1429 N N . LYS A 1 188 ? -7.237 9.338 30.685 1.00 56.56 188 LYS A N 1
ATOM 1430 C CA . LYS A 1 188 ? -8.432 8.494 30.615 1.00 56.56 188 LYS A CA 1
ATOM 1431 C C . LYS A 1 188 ? -9.623 9.376 30.980 1.00 56.56 188 LYS A C 1
ATOM 1433 O O . LYS A 1 188 ? -9.728 9.831 32.119 1.00 56.56 188 LYS A O 1
ATOM 1438 N N . LYS A 1 189 ? -10.498 9.648 30.010 1.00 51.34 189 LYS A N 1
ATOM 1439 C CA . LYS A 1 189 ? -11.787 10.287 30.278 1.00 51.34 189 LYS A CA 1
ATOM 1440 C C . LYS A 1 189 ? -12.502 9.376 31.279 1.00 51.34 189 LYS A C 1
ATOM 1442 O O . LYS A 1 189 ? -12.738 8.214 30.960 1.00 51.34 189 LYS A O 1
ATOM 1447 N N . LYS A 1 190 ? -12.725 9.862 32.505 1.00 47.06 190 LYS A N 1
ATOM 1448 C CA . LYS A 1 190 ? -13.540 9.154 33.496 1.00 47.06 190 LYS A CA 1
ATOM 1449 C C . LYS A 1 190 ? -14.947 9.042 32.902 1.00 47.06 190 LYS A C 1
ATOM 1451 O O . LYS A 1 190 ? -15.546 10.079 32.616 1.00 47.06 190 LYS A O 1
ATOM 1456 N N . GLU A 1 191 ? -15.380 7.816 32.623 1.00 46.56 191 GLU A N 1
ATOM 1457 C CA . GLU A 1 191 ? -16.807 7.487 32.516 1.00 46.56 191 GLU A CA 1
ATOM 1458 C C . GLU A 1 191 ? -17.456 7.615 33.897 1.00 46.56 191 GLU A C 1
ATOM 1460 O O . GLU A 1 191 ? -16.761 7.312 34.900 1.00 46.56 191 GLU A O 1
#

pLDDT: mean 72.25, std 10.74, range [46.56, 89.88]

Sequence (191 aa):
MATFADAVGFLVASKLAEIFIPFILIFALVYAILQKTKAIGGKPDMDSIVSLAVALAVVISPGFRAYVLELTPFIAVFLAVIFFAMLAFLMYGVDLGDITKATKKPIVYLLFIAIVAIFAFFVLNEVYTSYSNTTGFPSDIYAENVTLKQVSGEGGFNVVIRHPAVLGTVTLLVLLAVSVYAIVYIPKKKE

Secondary structure (DSSP, 8-state):
---HHHHHHHHHHTSHHHHHHHHHHHHHHHHHHHHHTTTT---HHHHHHHHHHHHHHHHH-HHHHHHHHHHHHHHHHHHHHHHHHHHHHHHTT--HHHHHHHHTSHHHHHHHHHHHHHHHHHHHHHHHHHHHHHHT--GGGSSTT--HHHH-STTHHHHHHTSHHHHHHHHHHHHHHHHHHHHHHS-----

Foldseek 3Di:
DQDPVNVLVVCLVVCVLVVVLVVLVVVLVVLVVCCVVCVVHVDVVSVVVSVVSVVVSQVSDPVNVLLVVLCVVLVVVVVVVVVVVVVVCVVVVNDPVVVVVVCPPPVNVLVVVLVVLVSVLVSVLSSVVVVCVVPPNDCLVVDDDDDVVNQPDPCSVVVVCPRSVNVSVVVNVVSVVVVVCCVPPVDDPDD

Radius of gyration: 23.04 Å; chains: 1; bounding box: 58×46×65 Å